Protein AF-A0A3N5AZV8-F1 (afdb_monomer_lite)

Secondary structure (DSSP, 8-state):
--HHHHHHHHHHHHHHHHHHHHHHHH-TTSTT-SS--EEE---HHHHHHHHHHHHHHHHHHHHHHHHHTT-HHHHHHHHHHHHHHHHHS-HHHH--S-EEE-HHHHHHHHHHHHHHHHHHHHHHHHS---HHHHHHHHHHHHHHHHHHHHHHHHHH-S---HHHHHHHHHHHHHHHHHHHHHHHHHHHHHHT--

Sequence (194 aa):
MSSKTKKISLSIIGILVAFILLMTWFYPFSTFSLYKSYTFNPDKVVVDQYVNDLEKFKSSFENDYDSLSLDIDNSLTIDRTNYILQMFDQDWLTNSDSVKVDRNFLSEQLFLVQNTRDYIIELLVREDYTEDQKQYLSISLESMLFLEERIIDLQNDKTHSRKDLRILMGNLYVGFSGNFMMFETFYNLSIHEK

Structure (mmCIF, N/CA/C/O backbone):
data_AF-A0A3N5AZV8-F1
#
_entry.id   AF-A0A3N5AZV8-F1
#
loop_
_atom_site.group_PDB
_atom_site.id
_atom_site.type_symbol
_atom_site.label_atom_id
_atom_site.label_alt_id
_atom_site.label_comp_id
_atom_site.label_asym_id
_atom_site.label_entity_id
_atom_site.label_seq_id
_atom_site.pdbx_PDB_ins_code
_atom_site.Cartn_x
_atom_site.Cartn_y
_atom_site.Cartn_z
_atom_site.occupancy
_atom_site.B_iso_or_equiv
_atom_site.auth_seq_id
_atom_site.auth_comp_id
_atom_site.auth_asym_id
_atom_site.auth_atom_id
_atom_site.pdbx_PDB_model_num
ATOM 1 N N . MET A 1 1 ? -34.938 -11.155 43.808 1.00 58.06 1 MET A N 1
ATOM 2 C CA . MET A 1 1 ? -33.673 -10.378 43.866 1.00 58.06 1 MET A CA 1
ATOM 3 C C . MET A 1 1 ? -33.756 -9.324 44.959 1.00 58.06 1 MET A C 1
ATOM 5 O O . MET A 1 1 ? -34.693 -8.534 44.943 1.00 58.06 1 MET A O 1
ATOM 9 N N . SER A 1 2 ? -32.788 -9.296 45.878 1.00 75.75 2 SER A N 1
ATOM 10 C CA . SER A 1 2 ? -32.670 -8.254 46.911 1.00 75.75 2 SER A CA 1
ATOM 11 C C . SER A 1 2 ? -32.229 -6.917 46.290 1.00 75.75 2 SER A C 1
ATOM 13 O O . SER A 1 2 ? -31.570 -6.892 45.248 1.00 75.75 2 SER A O 1
ATOM 15 N N . SER A 1 3 ? -32.584 -5.789 46.915 1.00 76.44 3 SER A N 1
ATOM 16 C CA . SER A 1 3 ? -32.170 -4.443 46.478 1.00 76.44 3 SER A CA 1
ATOM 17 C C . SER A 1 3 ? -30.644 -4.290 46.406 1.00 76.44 3 SER A C 1
ATOM 19 O O . SER A 1 3 ? -30.140 -3.581 45.535 1.00 76.44 3 SER A O 1
ATOM 21 N N . LYS A 1 4 ? -29.899 -5.016 47.253 1.00 78.56 4 LYS A N 1
ATOM 22 C CA . LYS A 1 4 ? -28.430 -5.099 47.195 1.00 78.56 4 LYS A CA 1
ATOM 23 C C . LYS A 1 4 ? -27.954 -5.808 45.927 1.00 78.56 4 LYS A C 1
ATOM 25 O O . LYS A 1 4 ? -27.058 -5.312 45.254 1.00 78.56 4 LYS A O 1
ATOM 30 N N . THR A 1 5 ? -28.598 -6.916 45.555 1.00 79.25 5 THR A N 1
ATOM 31 C CA . THR A 1 5 ? -28.280 -7.668 44.330 1.00 79.25 5 THR A CA 1
ATOM 32 C C . THR A 1 5 ? -28.556 -6.834 43.077 1.00 79.25 5 THR A C 1
ATOM 34 O O . THR A 1 5 ? -27.765 -6.861 42.140 1.00 79.25 5 THR A O 1
ATOM 37 N N . LYS A 1 6 ? -29.635 -6.035 43.078 1.00 81.12 6 LYS A N 1
ATOM 38 C CA . LYS A 1 6 ? -29.940 -5.086 41.993 1.00 81.12 6 LYS A CA 1
ATOM 39 C C . LYS A 1 6 ? -28.870 -3.997 41.856 1.00 81.12 6 LYS A C 1
ATOM 41 O O . LYS A 1 6 ? -28.440 -3.732 40.742 1.00 81.12 6 LYS A O 1
ATOM 46 N N . LYS A 1 7 ? -28.405 -3.405 42.965 1.00 84.75 7 LYS A N 1
ATOM 47 C CA . LYS A 1 7 ? -27.343 -2.379 42.945 1.00 84.75 7 LYS A CA 1
ATOM 48 C C . LYS A 1 7 ? -26.011 -2.924 42.422 1.00 84.75 7 LYS A C 1
ATOM 50 O O . LYS A 1 7 ? -25.409 -2.292 41.567 1.00 84.75 7 LYS A O 1
ATOM 55 N N . ILE A 1 8 ? -25.595 -4.109 42.878 1.00 88.44 8 ILE A N 1
ATOM 56 C CA . ILE A 1 8 ? -24.362 -4.765 42.401 1.00 88.44 8 ILE A CA 1
ATOM 57 C C . ILE A 1 8 ? -24.459 -5.073 40.902 1.00 88.44 8 ILE A C 1
ATOM 59 O O . ILE A 1 8 ? -23.536 -4.771 40.153 1.00 88.44 8 ILE A O 1
ATOM 63 N N . SER A 1 9 ? -25.595 -5.616 40.451 1.00 86.94 9 SER A N 1
ATOM 64 C CA . SER A 1 9 ? -25.829 -5.887 39.029 1.00 86.94 9 SER A CA 1
ATOM 65 C C . SER A 1 9 ? -25.768 -4.610 38.184 1.00 86.94 9 SER A C 1
ATOM 67 O O . SER A 1 9 ? -25.111 -4.611 37.147 1.00 86.94 9 SER A O 1
ATOM 69 N N . LEU A 1 10 ? -26.360 -3.505 38.652 1.00 91.88 10 LEU A N 1
ATOM 70 C CA . LEU A 1 10 ? -26.296 -2.213 37.963 1.00 91.88 10 LEU A CA 1
ATOM 71 C C . LEU A 1 10 ? -24.855 -1.688 37.852 1.00 91.88 10 LEU A C 1
ATOM 73 O O . LEU A 1 10 ? -24.459 -1.196 36.798 1.00 91.88 10 LEU A O 1
ATOM 77 N N . SER A 1 11 ? -24.057 -1.824 38.917 1.00 92.00 11 SER A N 1
ATOM 78 C CA . SER A 1 11 ? -22.644 -1.430 38.911 1.00 92.00 11 SER A CA 1
ATOM 79 C C . SER A 1 11 ? -21.810 -2.264 37.937 1.00 92.00 11 SER A C 1
ATOM 81 O O . SER A 1 11 ? -21.007 -1.698 37.202 1.00 92.00 11 SER A O 1
ATOM 83 N N . ILE A 1 12 ? -22.021 -3.584 37.882 1.00 94.00 12 ILE A N 1
ATOM 84 C CA . ILE A 1 12 ? -21.322 -4.466 36.931 1.00 94.00 12 ILE A CA 1
ATOM 85 C C . ILE A 1 12 ? -21.657 -4.074 35.489 1.00 94.00 12 ILE A C 1
ATOM 87 O O . ILE A 1 12 ? -20.757 -3.959 34.661 1.00 94.00 12 ILE A O 1
ATOM 91 N N . ILE A 1 13 ? -22.936 -3.815 35.199 1.00 94.69 13 ILE A N 1
ATOM 92 C CA . ILE A 1 13 ? -23.371 -3.350 33.876 1.00 94.69 13 ILE A CA 1
ATOM 93 C C . ILE A 1 13 ? -22.690 -2.021 33.531 1.00 94.69 13 ILE A C 1
ATOM 95 O O . ILE A 1 13 ? -22.159 -1.881 32.434 1.00 94.69 13 ILE A O 1
ATOM 99 N N . GLY A 1 14 ? -22.640 -1.073 34.473 1.00 95.75 14 GLY A N 1
ATOM 100 C CA . GLY A 1 14 ? -21.965 0.211 34.270 1.00 95.75 14 GLY A CA 1
ATOM 101 C C . GLY A 1 14 ? -20.480 0.062 33.923 1.00 95.75 14 GLY A C 1
ATOM 102 O O . GLY A 1 14 ? -20.003 0.708 32.992 1.00 95.75 14 GLY A O 1
ATOM 103 N N . ILE A 1 15 ? -19.764 -0.831 34.613 1.00 95.44 15 ILE A N 1
ATOM 104 C CA . ILE A 1 15 ? -18.346 -1.115 34.339 1.00 95.44 15 ILE A CA 1
ATOM 105 C C . ILE A 1 15 ? -18.167 -1.749 32.955 1.00 95.44 15 ILE A C 1
ATOM 107 O O . ILE A 1 15 ? -17.271 -1.350 32.215 1.00 95.44 15 ILE A O 1
ATOM 111 N N . LEU A 1 16 ? -19.025 -2.701 32.579 1.00 95.12 16 LEU A N 1
ATOM 112 C CA . LEU A 1 16 ? -18.973 -3.339 31.260 1.00 95.12 16 LEU A CA 1
ATOM 113 C C . LEU A 1 16 ? -19.213 -2.336 30.128 1.00 95.12 16 LEU A C 1
ATOM 115 O O . LEU A 1 16 ? -18.484 -2.343 29.139 1.00 95.12 16 LEU A O 1
ATOM 119 N N . VAL A 1 17 ? -20.195 -1.444 30.286 1.00 94.81 17 VAL A N 1
ATOM 120 C CA . VAL A 1 17 ? -20.462 -0.377 29.311 1.00 94.81 17 VAL A CA 1
ATOM 121 C C . VAL A 1 17 ? -19.260 0.561 29.203 1.00 94.81 17 VAL A C 1
ATOM 123 O O . VAL A 1 17 ? -18.813 0.846 28.094 1.00 94.81 17 VAL A O 1
ATOM 126 N N . ALA A 1 18 ? -18.689 0.993 30.332 1.00 95.06 18 ALA A N 1
ATOM 127 C CA . ALA A 1 18 ? -17.497 1.839 30.333 1.00 95.06 18 ALA A CA 1
ATOM 128 C C . ALA A 1 18 ? -16.303 1.156 29.644 1.00 95.06 18 ALA A C 1
ATOM 130 O O . ALA A 1 18 ? -15.613 1.788 28.847 1.00 95.06 18 ALA A O 1
ATOM 131 N N . PHE A 1 19 ? -16.094 -0.141 29.887 1.00 94.69 19 PHE A N 1
ATOM 132 C CA . PHE A 1 19 ? -15.053 -0.927 29.227 1.00 94.69 19 PHE A CA 1
ATOM 133 C C . PHE A 1 19 ? -15.249 -0.981 27.706 1.00 94.69 19 PHE A C 1
ATOM 135 O O . PHE A 1 19 ? -14.316 -0.682 26.966 1.00 94.69 19 PHE A O 1
ATOM 142 N N . ILE A 1 20 ? -16.458 -1.285 27.223 1.00 93.62 20 ILE A N 1
ATOM 143 C CA . ILE A 1 20 ? -16.764 -1.323 25.781 1.00 93.62 20 ILE A CA 1
ATOM 144 C C . ILE A 1 20 ? -16.533 0.046 25.129 1.00 93.62 20 ILE A C 1
ATOM 146 O O . ILE A 1 20 ? -15.955 0.121 24.043 1.00 93.62 20 ILE A O 1
ATOM 150 N N . LEU A 1 21 ? -16.935 1.137 25.790 1.00 93.81 21 LEU A N 1
ATOM 151 C CA . LEU A 1 21 ? -16.709 2.495 25.287 1.00 93.81 21 LEU A CA 1
ATOM 152 C C . LEU A 1 21 ? -15.213 2.834 25.214 1.00 93.81 21 LEU A C 1
ATOM 154 O O . LEU A 1 21 ? -14.765 3.373 24.202 1.00 93.81 21 LEU A O 1
ATOM 158 N N . LEU A 1 22 ? -14.428 2.464 26.232 1.00 92.69 22 LEU A N 1
ATOM 159 C CA . LEU A 1 22 ? -12.971 2.631 26.219 1.00 92.69 22 LEU A CA 1
ATOM 160 C C . LEU A 1 22 ? -12.319 1.816 25.098 1.00 92.69 22 LEU A C 1
ATOM 162 O O . LEU A 1 22 ? -11.508 2.357 24.347 1.00 92.69 22 LEU A O 1
ATOM 166 N N . MET A 1 23 ? -12.701 0.547 24.935 1.00 92.19 23 MET A N 1
ATOM 167 C CA . MET A 1 23 ? -12.186 -0.299 23.854 1.00 92.19 23 MET A CA 1
ATOM 168 C C . MET A 1 23 ? -12.549 0.268 22.479 1.00 92.19 23 MET A C 1
ATOM 170 O O . MET A 1 23 ? -11.687 0.342 21.611 1.00 92.19 23 MET A O 1
ATOM 174 N N . THR A 1 24 ? -13.779 0.755 22.304 1.00 90.31 24 THR A N 1
ATOM 175 C CA . THR A 1 24 ? -14.232 1.405 21.061 1.00 90.31 24 THR A CA 1
ATOM 176 C C . THR A 1 24 ? -13.436 2.677 20.753 1.00 90.31 24 THR A C 1
ATOM 178 O O . THR A 1 24 ? -13.147 2.977 19.593 1.00 90.31 24 THR A O 1
ATOM 181 N N . TRP A 1 25 ? -13.058 3.439 21.782 1.00 90.06 25 TRP A N 1
ATOM 182 C CA . TRP A 1 25 ? -12.294 4.668 21.602 1.00 90.06 25 TRP A CA 1
ATOM 183 C C . TRP A 1 25 ? -10.820 4.403 21.287 1.00 90.06 25 TRP A C 1
ATOM 185 O O . TRP A 1 25 ? -10.294 4.970 20.332 1.00 90.06 25 TRP A O 1
ATOM 195 N N . PHE A 1 26 ? -10.146 3.548 22.059 1.00 91.50 26 PHE A N 1
ATOM 196 C CA . PHE A 1 26 ? -8.695 3.372 21.958 1.00 91.50 26 PHE A CA 1
ATOM 197 C C . PHE A 1 26 ? -8.266 2.291 20.960 1.00 91.50 26 PHE A C 1
ATOM 199 O O . PHE A 1 26 ? -7.245 2.478 20.298 1.00 91.50 26 PHE A O 1
ATOM 206 N N . TYR A 1 27 ? -9.048 1.219 20.814 1.00 93.06 27 TYR A N 1
ATOM 207 C CA . TYR A 1 27 ? -8.698 0.005 20.067 1.00 93.06 27 TYR A CA 1
ATOM 208 C C . TYR A 1 27 ? -9.801 -0.350 19.059 1.00 93.06 27 TYR A C 1
ATOM 210 O O . TYR A 1 27 ? -10.584 -1.277 19.290 1.00 93.06 27 TYR A O 1
ATOM 218 N N . PRO A 1 28 ? -9.899 0.375 17.931 1.00 90.81 28 PRO A N 1
ATOM 219 C CA . PRO A 1 28 ? -11.059 0.297 17.046 1.00 90.81 28 PRO A CA 1
ATOM 220 C C . PRO A 1 28 ? -11.280 -1.107 16.469 1.00 90.81 28 PRO A C 1
ATOM 222 O O . PRO A 1 28 ? -12.427 -1.509 16.316 1.00 90.81 28 PRO A O 1
ATOM 225 N N . PHE A 1 29 ? -10.228 -1.898 16.233 1.00 91.75 29 PHE A N 1
ATOM 226 C CA . PHE A 1 29 ? -10.351 -3.276 15.733 1.00 91.75 29 PHE A CA 1
ATOM 227 C C . PHE A 1 29 ? -10.494 -4.350 16.824 1.00 91.75 29 PHE A C 1
ATOM 229 O O . PHE A 1 29 ? -10.575 -5.542 16.512 1.00 91.75 29 PHE A O 1
ATOM 236 N N . SER A 1 30 ? -10.587 -3.957 18.097 1.00 90.12 30 SER A N 1
ATOM 237 C CA . SER A 1 30 ? -10.793 -4.898 19.197 1.00 90.12 30 SER A CA 1
ATOM 238 C C . SER A 1 30 ? -12.092 -5.691 19.044 1.00 90.12 30 SER A C 1
ATOM 240 O O . SER A 1 30 ? -13.110 -5.184 18.568 1.00 90.12 30 SER A O 1
ATOM 242 N N . THR A 1 31 ? -12.102 -6.931 19.545 1.00 88.38 31 THR A N 1
ATOM 243 C CA . THR A 1 31 ? -13.320 -7.751 19.669 1.00 88.38 31 THR A CA 1
ATOM 244 C C . THR A 1 31 ? -14.431 -7.024 20.436 1.00 88.38 31 THR A C 1
ATOM 246 O O . THR A 1 31 ? -15.603 -7.252 20.153 1.00 88.38 31 THR A O 1
ATOM 249 N N . PHE A 1 32 ? -14.064 -6.142 21.373 1.00 89.12 32 PHE A N 1
ATOM 250 C CA . PHE A 1 32 ? -14.994 -5.389 22.219 1.00 89.12 32 PHE A CA 1
ATOM 251 C C . PHE A 1 32 ? -15.338 -3.993 21.681 1.00 89.12 32 PHE A C 1
ATOM 253 O O . PHE A 1 32 ? -16.093 -3.272 22.329 1.00 89.12 32 PHE A O 1
ATOM 260 N N . SER A 1 33 ? -14.790 -3.592 20.530 1.00 88.62 33 SER A N 1
ATOM 261 C CA . SER A 1 33 ? -15.149 -2.329 19.882 1.00 88.62 33 SER A CA 1
ATOM 262 C C . SER A 1 33 ? -16.505 -2.447 19.185 1.00 88.62 33 SER A C 1
ATOM 264 O O . SER A 1 33 ? -16.764 -3.425 18.478 1.00 88.62 33 SER A O 1
ATOM 266 N N . LEU A 1 34 ? -17.356 -1.431 19.350 1.00 88.31 34 LEU A N 1
ATOM 267 C CA . LEU A 1 34 ? -18.633 -1.328 18.636 1.00 88.31 34 LEU A CA 1
ATOM 268 C C . LEU A 1 34 ? -18.430 -1.019 17.146 1.00 88.31 34 LEU A C 1
ATOM 270 O O . LEU A 1 34 ? -19.144 -1.559 16.304 1.00 88.31 34 LEU A O 1
ATOM 274 N N . TYR A 1 35 ? -17.440 -0.181 16.822 1.00 87.50 35 TYR A N 1
ATOM 275 C CA . TYR A 1 35 ? -17.146 0.254 15.457 1.00 87.50 35 TYR A CA 1
ATOM 276 C C . TYR A 1 35 ? -15.749 -0.210 15.054 1.00 87.50 35 TYR A C 1
ATOM 278 O O . TYR A 1 35 ? -14.740 0.344 15.489 1.00 87.50 35 TYR A O 1
ATOM 286 N N . LYS A 1 36 ? -15.697 -1.235 14.199 1.00 89.94 36 LYS A N 1
ATOM 287 C CA . LYS A 1 36 ? -14.452 -1.840 13.705 1.00 89.94 36 LYS A CA 1
ATOM 288 C C . LYS A 1 36 ? -13.880 -1.078 12.517 1.00 89.94 36 LYS A C 1
ATOM 290 O O . LYS A 1 36 ? -13.745 -1.630 11.429 1.00 89.94 36 LYS A O 1
ATOM 295 N N . SER A 1 37 ? -13.602 0.201 12.733 1.00 92.38 37 SER A N 1
ATOM 296 C CA . SER A 1 37 ? -13.047 1.083 11.711 1.00 92.38 37 SER A CA 1
ATOM 297 C C . SER A 1 37 ? -12.183 2.182 12.311 1.00 92.38 37 SER A C 1
ATOM 299 O O . SER A 1 37 ? -12.443 2.678 13.411 1.00 92.38 37 SER A O 1
ATOM 301 N N . TYR A 1 38 ? -11.204 2.614 11.535 1.00 93.50 38 TYR A N 1
ATOM 302 C CA . TYR A 1 38 ? -10.330 3.741 11.811 1.00 93.50 38 TYR A CA 1
ATOM 303 C C . TYR A 1 38 ? -10.496 4.800 10.715 1.00 93.50 38 TYR A C 1
ATOM 305 O O . TYR A 1 38 ? -10.821 4.471 9.582 1.00 93.50 38 TYR A O 1
ATOM 313 N N . THR A 1 39 ? -10.301 6.072 11.052 1.00 94.62 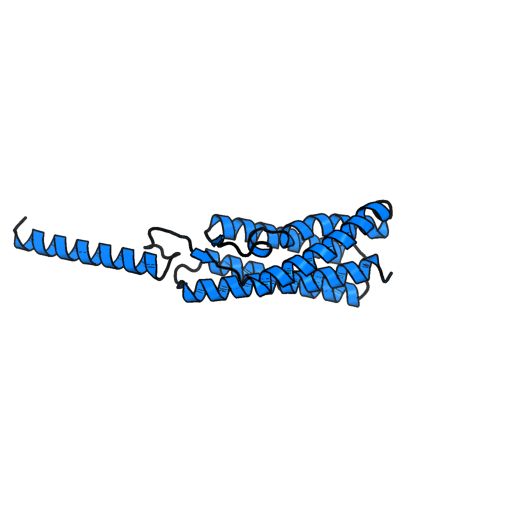39 THR A N 1
ATOM 314 C CA . THR A 1 39 ? -10.303 7.161 10.069 1.00 94.62 39 THR A CA 1
ATOM 315 C C . THR A 1 39 ? -8.868 7.622 9.894 1.00 94.62 39 THR A C 1
ATOM 317 O O . THR A 1 39 ? -8.282 8.174 10.831 1.00 94.62 39 THR A O 1
ATOM 320 N N . PHE A 1 40 ? -8.313 7.355 8.720 1.00 94.19 40 PHE A N 1
ATOM 321 C CA . PHE A 1 40 ? -7.003 7.831 8.313 1.00 94.19 40 PHE A CA 1
ATOM 322 C C . PHE A 1 40 ? -7.139 9.230 7.716 1.00 94.19 40 PHE A C 1
ATOM 324 O O . PHE A 1 40 ? -8.085 9.495 6.983 1.00 94.19 40 PHE A O 1
ATOM 331 N N . ASN A 1 41 ? -6.215 10.124 8.058 1.00 94.25 41 ASN A N 1
ATOM 332 C CA . ASN A 1 41 ? -6.149 11.467 7.492 1.00 94.25 41 ASN A CA 1
ATOM 333 C C . ASN A 1 41 ? -4.771 11.601 6.840 1.00 94.25 41 ASN A C 1
ATOM 335 O O . ASN A 1 41 ? -3.786 11.688 7.586 1.00 94.25 41 ASN A O 1
ATOM 339 N N . PRO A 1 42 ? -4.692 11.542 5.503 1.00 91.94 42 PRO A N 1
ATOM 340 C CA . PRO A 1 42 ? -3.441 11.711 4.778 1.00 91.94 42 PRO A CA 1
ATOM 341 C C . PRO A 1 42 ? -2.820 13.089 5.035 1.00 91.94 42 PRO A C 1
ATOM 343 O O . PRO A 1 42 ? -3.522 14.068 5.301 1.00 91.94 42 PRO A O 1
ATOM 346 N N . ASP A 1 43 ? -1.493 13.177 4.952 1.00 92.44 43 ASP A N 1
ATOM 347 C CA . ASP A 1 43 ? -0.819 14.474 4.946 1.00 92.44 43 ASP A CA 1
ATOM 348 C C . ASP A 1 43 ? -0.958 15.098 3.556 1.00 92.44 43 ASP A C 1
ATOM 350 O O . ASP A 1 43 ? -0.514 14.519 2.565 1.00 92.44 43 ASP A O 1
ATOM 354 N N . LYS A 1 44 ? -1.570 16.283 3.483 1.00 93.81 44 LYS A N 1
ATOM 355 C CA . LYS A 1 44 ? -1.853 16.952 2.212 1.00 93.81 44 LYS A CA 1
ATOM 356 C C . LYS A 1 44 ? -0.600 17.182 1.364 1.00 93.81 44 LYS A C 1
ATOM 358 O O . LYS A 1 44 ? -0.664 17.004 0.159 1.00 93.81 44 LYS A O 1
ATOM 363 N N . VAL A 1 45 ? 0.529 17.554 1.968 1.00 93.56 45 VAL A N 1
ATOM 364 C CA . VAL A 1 45 ? 1.761 17.830 1.208 1.00 93.56 45 VAL A CA 1
ATOM 365 C C . VAL A 1 45 ? 2.282 16.551 0.560 1.00 93.56 45 VAL A C 1
ATOM 367 O O . VAL A 1 45 ? 2.746 16.571 -0.577 1.00 93.56 45 VAL A O 1
ATOM 370 N N . VAL A 1 46 ? 2.179 15.434 1.280 1.00 92.31 46 VAL A N 1
ATOM 371 C CA . VAL A 1 46 ? 2.587 14.120 0.778 1.00 92.31 46 VAL A CA 1
ATOM 372 C C . VAL A 1 46 ? 1.655 13.649 -0.346 1.00 92.31 46 VAL A C 1
ATOM 374 O O . VAL A 1 46 ? 2.140 13.120 -1.345 1.00 92.31 46 VAL A O 1
ATOM 377 N N . VAL A 1 47 ? 0.344 13.882 -0.215 1.00 95.69 47 VAL A N 1
ATOM 378 C CA . VAL A 1 47 ? -0.641 13.592 -1.272 1.00 95.69 47 VAL A CA 1
ATOM 379 C C . VAL A 1 47 ? -0.401 14.442 -2.510 1.00 95.69 47 VAL A C 1
ATOM 381 O O . VAL A 1 47 ? -0.274 13.890 -3.597 1.00 95.69 47 VAL A O 1
ATOM 384 N N . ASP A 1 48 ? -0.264 15.758 -2.358 1.00 96.06 48 ASP A N 1
ATOM 385 C CA . ASP A 1 48 ? -0.055 16.672 -3.484 1.00 96.06 48 ASP A CA 1
ATOM 386 C C . ASP A 1 48 ? 1.209 16.282 -4.278 1.00 96.06 48 ASP A C 1
ATOM 388 O O . ASP A 1 48 ? 1.197 16.278 -5.507 1.00 96.06 48 ASP A O 1
ATOM 392 N N . GLN A 1 49 ? 2.298 15.905 -3.594 1.00 95.12 49 GLN A N 1
ATOM 393 C CA . GLN A 1 49 ? 3.511 15.419 -4.261 1.00 95.12 49 GLN A CA 1
ATOM 394 C C . GLN A 1 49 ? 3.263 14.109 -5.019 1.00 95.12 49 GLN A C 1
ATOM 396 O O . GLN A 1 49 ? 3.647 14.001 -6.180 1.00 95.12 49 GLN A O 1
ATOM 401 N N . TYR A 1 50 ? 2.610 13.139 -4.378 1.00 97.12 50 TYR A N 1
ATOM 402 C CA . TYR A 1 50 ? 2.308 11.848 -4.992 1.00 97.12 50 TYR A CA 1
ATOM 403 C C . TYR A 1 50 ? 1.435 11.991 -6.241 1.00 97.12 50 TYR A C 1
ATOM 405 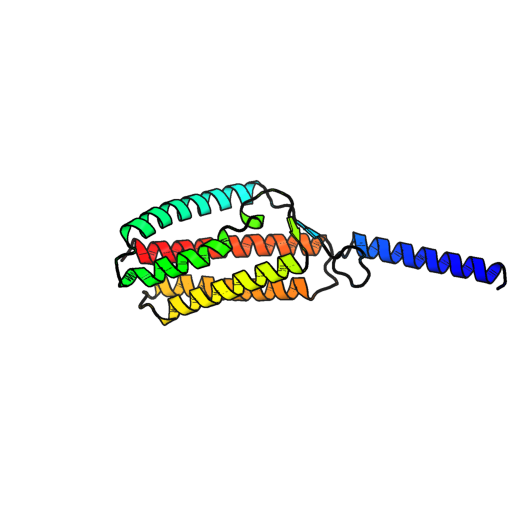O O . TYR A 1 50 ? 1.762 11.430 -7.283 1.00 97.12 50 TYR A O 1
ATOM 413 N N . VAL A 1 51 ? 0.365 12.786 -6.155 1.00 97.75 51 VAL A N 1
ATOM 414 C CA . VAL A 1 51 ? -0.544 13.063 -7.275 1.00 97.75 51 VAL A CA 1
ATOM 415 C C . VAL A 1 51 ? 0.211 13.698 -8.434 1.00 97.75 51 VAL A C 1
ATOM 417 O O . VAL A 1 51 ? 0.067 13.245 -9.563 1.00 97.75 51 VAL A O 1
ATOM 420 N N . ASN A 1 52 ? 1.071 14.685 -8.167 1.00 97.38 52 ASN A N 1
ATOM 421 C CA . ASN A 1 52 ? 1.868 15.319 -9.217 1.00 97.38 52 ASN A CA 1
ATOM 422 C C . ASN A 1 52 ? 2.775 14.321 -9.953 1.00 97.38 52 ASN A C 1
ATOM 424 O O . ASN A 1 52 ? 2.971 14.452 -11.160 1.00 97.38 52 ASN A O 1
ATOM 428 N N . ASP A 1 53 ? 3.373 13.364 -9.245 1.00 97.06 53 ASP A N 1
ATOM 429 C CA . ASP A 1 53 ? 4.258 12.372 -9.862 1.00 97.06 53 ASP A CA 1
ATOM 430 C C . ASP A 1 53 ? 3.449 11.300 -10.612 1.00 97.06 53 ASP A C 1
ATOM 432 O O . ASP A 1 53 ? 3.775 10.965 -11.751 1.00 97.06 53 ASP A O 1
ATOM 436 N N . LEU A 1 54 ? 2.318 10.865 -10.050 1.00 97.88 54 LEU A N 1
ATOM 437 C CA . LEU A 1 54 ? 1.387 9.955 -10.714 1.00 97.88 54 LEU A CA 1
ATOM 438 C C . LEU A 1 54 ? 0.802 10.559 -11.999 1.00 97.88 54 LEU A C 1
ATOM 440 O O . LEU A 1 54 ? 0.756 9.886 -13.023 1.00 97.88 54 LEU A O 1
ATOM 444 N N . GLU A 1 55 ? 0.378 11.823 -11.985 1.00 97.75 55 GLU A N 1
ATOM 445 C CA . GLU A 1 55 ? -0.183 12.501 -13.161 1.00 97.75 55 GLU A CA 1
ATOM 446 C C . GLU A 1 55 ? 0.844 12.657 -14.288 1.00 97.75 55 GLU A C 1
ATOM 448 O O . GLU A 1 55 ? 0.505 12.458 -15.460 1.00 97.75 55 GLU A O 1
ATOM 453 N N . LYS A 1 56 ? 2.107 12.964 -13.955 1.00 96.81 56 LYS A N 1
ATOM 454 C CA . LYS A 1 56 ? 3.198 12.989 -14.944 1.00 96.81 56 LYS A CA 1
ATOM 455 C C . LYS A 1 56 ? 3.393 11.616 -15.572 1.00 96.81 56 LYS A C 1
ATOM 457 O O . LYS A 1 56 ? 3.464 11.524 -16.796 1.00 96.81 56 LYS A O 1
ATOM 462 N N . PHE A 1 57 ? 3.438 10.568 -14.750 1.00 96.94 57 PHE A N 1
ATOM 463 C CA . PHE A 1 57 ? 3.583 9.202 -15.236 1.00 96.94 57 PHE A CA 1
ATOM 464 C C . PHE A 1 57 ? 2.411 8.793 -16.128 1.00 96.94 57 PHE A C 1
ATOM 466 O O . PHE A 1 57 ? 2.641 8.342 -17.243 1.00 96.94 57 PHE A O 1
ATOM 473 N N . LYS A 1 58 ? 1.162 9.023 -15.695 1.00 96.62 58 LYS A N 1
ATOM 474 C CA . LYS A 1 58 ? -0.049 8.742 -16.487 1.00 96.62 58 LYS A CA 1
ATOM 475 C C . LYS A 1 58 ? -0.016 9.455 -17.835 1.00 96.62 58 LYS A C 1
ATOM 477 O O . LYS A 1 58 ? -0.272 8.831 -18.856 1.00 96.62 58 LYS A O 1
ATOM 482 N N . SER A 1 59 ? 0.377 10.728 -17.844 1.00 95.00 59 SER A N 1
ATOM 483 C CA . SER A 1 59 ? 0.499 11.508 -19.079 1.00 95.00 59 SER A CA 1
ATOM 484 C C . SER A 1 59 ? 1.574 10.946 -20.017 1.00 95.00 59 SER A C 1
ATOM 486 O O . SER A 1 59 ? 1.372 10.915 -21.228 1.00 95.00 59 SER A O 1
ATOM 488 N N . SER A 1 60 ? 2.720 10.504 -19.486 1.00 92.94 60 SER A N 1
ATOM 489 C CA . SER A 1 60 ? 3.766 9.850 -20.288 1.00 92.94 60 SER A CA 1
ATOM 490 C C . SER A 1 60 ? 3.279 8.509 -20.837 1.00 92.94 60 SER A C 1
ATOM 492 O O . SER A 1 60 ? 3.355 8.264 -22.037 1.00 92.94 60 SER A O 1
ATOM 494 N N . PHE A 1 61 ? 2.688 7.692 -19.966 1.00 93.75 61 PHE A N 1
ATOM 495 C CA . PHE A 1 61 ? 2.154 6.378 -20.291 1.00 93.75 61 PHE A CA 1
ATOM 496 C C . PHE A 1 61 ? 1.065 6.432 -21.365 1.00 93.75 61 PHE A C 1
ATOM 498 O O . PHE A 1 61 ? 1.078 5.605 -22.265 1.00 93.75 61 PHE A O 1
ATOM 505 N N . GLU A 1 62 ? 0.143 7.397 -21.319 1.00 91.94 62 GLU A N 1
ATOM 506 C CA . GLU A 1 62 ? -0.898 7.553 -22.348 1.00 91.94 62 GLU A CA 1
ATOM 507 C C . GLU A 1 62 ? -0.294 7.810 -23.738 1.00 91.94 62 GLU A C 1
ATOM 509 O O . GLU A 1 62 ? -0.716 7.196 -24.719 1.00 91.94 62 GLU A O 1
ATOM 514 N N . ASN A 1 63 ? 0.747 8.646 -23.826 1.00 88.69 63 ASN A N 1
ATOM 515 C CA . ASN A 1 63 ? 1.443 8.893 -25.093 1.00 88.69 63 ASN A CA 1
ATOM 516 C C . ASN A 1 63 ? 2.137 7.626 -25.621 1.00 88.69 63 ASN A C 1
ATOM 518 O O . ASN A 1 63 ? 2.119 7.358 -26.827 1.00 88.69 63 ASN A O 1
ATOM 522 N N . ASP A 1 64 ? 2.739 6.839 -24.731 1.00 88.56 64 ASP A N 1
ATOM 523 C CA . ASP A 1 64 ? 3.375 5.569 -25.086 1.00 88.56 64 ASP A CA 1
ATOM 524 C C . ASP A 1 64 ? 2.344 4.518 -25.492 1.00 88.56 64 ASP A C 1
ATOM 526 O O . ASP A 1 64 ? 2.528 3.815 -26.480 1.00 88.56 64 ASP A O 1
ATOM 530 N N . TYR A 1 65 ? 1.227 4.433 -24.773 1.00 85.31 65 TYR A N 1
ATOM 531 C CA . TYR A 1 65 ? 0.145 3.496 -25.051 1.00 85.31 65 TYR A CA 1
ATOM 532 C C . TYR A 1 65 ? -0.411 3.703 -26.465 1.00 85.31 65 TYR A C 1
ATOM 534 O O . TYR A 1 65 ? -0.545 2.749 -27.237 1.00 85.31 65 TYR A O 1
ATOM 542 N N . ASP A 1 66 ? -0.654 4.955 -26.851 1.00 81.88 66 ASP A N 1
ATOM 543 C CA . ASP A 1 66 ? -1.162 5.293 -28.181 1.00 81.88 66 ASP A CA 1
ATOM 544 C C . ASP A 1 66 ? -0.125 5.064 -29.296 1.00 81.88 66 ASP A C 1
ATOM 546 O O . ASP A 1 66 ? -0.495 4.743 -30.429 1.00 81.88 66 ASP A O 1
ATOM 550 N N . SER A 1 67 ? 1.171 5.210 -28.999 1.00 77.81 67 SER A N 1
ATOM 551 C CA . SER A 1 67 ? 2.244 5.139 -30.004 1.00 77.81 67 SER A CA 1
ATOM 552 C C . SER A 1 67 ? 2.901 3.762 -30.150 1.00 77.81 67 SER A C 1
ATOM 554 O O . SER A 1 67 ? 3.344 3.417 -31.248 1.00 77.81 67 SER A O 1
ATOM 556 N N . LEU A 1 68 ? 2.942 2.962 -29.082 1.00 71.44 68 LEU A N 1
ATOM 557 C CA . LEU A 1 68 ? 3.711 1.716 -28.982 1.00 71.44 68 LEU A CA 1
ATOM 558 C C . LEU A 1 68 ? 2.847 0.469 -28.770 1.00 71.44 68 LEU A C 1
ATOM 560 O O . LEU A 1 68 ? 3.376 -0.640 -28.812 1.00 71.44 68 LEU A O 1
ATOM 564 N N . SER A 1 69 ? 1.523 0.598 -28.628 1.00 62.09 69 SER A N 1
ATOM 565 C CA . SER A 1 69 ? 0.606 -0.556 -28.506 1.00 62.09 69 SER A CA 1
ATOM 566 C C . SER A 1 69 ? 0.641 -1.536 -29.692 1.00 62.09 69 SER A C 1
ATOM 568 O O . SER A 1 69 ? 0.099 -2.637 -29.596 1.00 62.09 69 SER A O 1
ATOM 570 N N . LEU A 1 70 ? 1.286 -1.168 -30.806 1.00 61.38 70 LEU A N 1
ATOM 571 C CA . LEU A 1 70 ? 1.473 -2.010 -31.993 1.00 61.38 70 LEU A CA 1
ATOM 572 C C . LEU A 1 70 ? 2.836 -2.726 -32.052 1.00 61.38 70 LEU A C 1
ATOM 574 O O . LEU A 1 70 ? 3.028 -3.561 -32.938 1.00 61.38 70 LEU A O 1
ATOM 578 N N . ASP A 1 71 ? 3.771 -2.417 -31.149 1.00 65.38 71 ASP A N 1
ATOM 579 C CA . ASP A 1 71 ? 5.086 -3.061 -31.081 1.00 65.38 71 ASP A CA 1
ATOM 580 C C . ASP A 1 71 ? 5.043 -4.307 -30.179 1.00 65.38 71 ASP A C 1
ATOM 582 O O . ASP A 1 71 ? 4.647 -4.243 -29.014 1.00 65.38 71 ASP A O 1
ATOM 586 N N . ILE A 1 72 ? 5.442 -5.461 -30.721 1.00 61.53 72 ILE A N 1
ATOM 587 C CA . ILE A 1 72 ? 5.310 -6.765 -30.052 1.00 61.53 72 ILE A CA 1
ATOM 588 C C . ILE A 1 72 ? 6.190 -6.819 -28.795 1.00 61.53 72 ILE A C 1
ATOM 590 O O . ILE A 1 72 ? 5.714 -7.295 -27.764 1.00 61.53 72 ILE A O 1
ATOM 594 N N . ASP A 1 73 ? 7.399 -6.250 -28.847 1.00 62.03 73 ASP A N 1
ATOM 595 C CA . ASP A 1 73 ? 8.389 -6.291 -27.756 1.00 62.03 73 ASP A CA 1
ATOM 596 C C . ASP A 1 73 ? 8.076 -5.317 -26.603 1.00 62.03 73 ASP A C 1
ATOM 598 O O . ASP A 1 73 ? 8.724 -5.352 -25.560 1.00 62.03 73 ASP A O 1
ATOM 602 N N . ASN A 1 74 ? 7.119 -4.403 -26.788 1.00 65.19 74 ASN A N 1
ATOM 603 C CA . ASN A 1 74 ? 6.648 -3.472 -25.752 1.00 65.19 74 ASN A CA 1
ATOM 604 C C . ASN A 1 74 ? 5.211 -3.778 -25.305 1.00 65.19 74 ASN A C 1
ATOM 606 O O . ASN A 1 74 ? 4.752 -3.266 -24.280 1.00 65.19 74 ASN A O 1
ATOM 610 N N . SER A 1 75 ? 4.506 -4.636 -26.050 1.00 75.06 75 SER A N 1
ATOM 611 C CA . SER A 1 75 ? 3.088 -4.921 -25.838 1.00 75.06 75 SER A CA 1
ATOM 612 C C . SER A 1 75 ? 2.789 -5.456 -24.438 1.00 75.06 75 SER A C 1
ATOM 614 O O . SER A 1 75 ? 1.809 -5.029 -23.831 1.00 75.06 75 SER A O 1
ATOM 616 N N . LEU A 1 76 ? 3.638 -6.333 -23.886 1.00 87.81 76 LEU A N 1
ATOM 617 C CA . LEU A 1 76 ? 3.408 -6.898 -22.556 1.00 87.81 76 LEU A CA 1
ATOM 618 C C . LEU A 1 76 ? 3.717 -5.894 -21.443 1.00 87.81 76 LEU A C 1
ATOM 620 O O . LEU A 1 76 ? 2.933 -5.789 -20.502 1.00 87.81 76 LEU A O 1
ATOM 624 N N . THR A 1 77 ? 4.820 -5.144 -21.540 1.00 91.81 77 THR A N 1
ATOM 625 C CA . THR A 1 77 ? 5.172 -4.106 -20.558 1.00 91.81 77 THR A CA 1
ATOM 626 C C . THR A 1 77 ? 4.062 -3.071 -20.451 1.00 91.81 77 THR A C 1
ATOM 628 O O . THR A 1 77 ? 3.577 -2.805 -19.354 1.00 91.81 77 THR A O 1
ATOM 631 N N . ILE A 1 78 ? 3.604 -2.544 -21.588 1.00 91.62 78 ILE A N 1
ATOM 632 C CA . ILE A 1 78 ? 2.536 -1.542 -21.650 1.00 91.62 78 ILE A CA 1
ATOM 633 C C . ILE A 1 78 ? 1.216 -2.115 -21.119 1.00 91.62 78 ILE A C 1
ATOM 635 O O . ILE A 1 78 ? 0.550 -1.480 -20.299 1.00 91.62 78 ILE A O 1
ATOM 639 N N . ASP A 1 79 ? 0.853 -3.332 -21.534 1.00 91.00 79 ASP A N 1
ATOM 640 C CA . ASP A 1 79 ? -0.375 -3.983 -21.079 1.00 91.00 79 ASP A CA 1
ATOM 641 C C . ASP A 1 79 ? -0.369 -4.219 -19.561 1.00 91.00 79 ASP A C 1
ATOM 643 O O . ASP A 1 79 ? -1.334 -3.865 -18.881 1.00 91.00 79 ASP A O 1
ATOM 647 N N . ARG A 1 80 ? 0.730 -4.731 -18.990 1.00 94.44 80 ARG A N 1
ATOM 648 C CA . ARG A 1 80 ? 0.829 -4.935 -17.535 1.00 94.44 80 ARG A CA 1
ATOM 649 C C . ARG A 1 80 ? 0.874 -3.629 -16.763 1.00 94.44 80 ARG A C 1
ATOM 651 O O . ARG A 1 80 ? 0.218 -3.544 -15.725 1.00 94.44 80 ARG A O 1
ATOM 658 N N . THR A 1 81 ? 1.551 -2.603 -17.274 1.00 95.19 81 THR A N 1
ATOM 659 C CA . THR A 1 81 ? 1.542 -1.267 -16.666 1.00 95.19 81 THR A CA 1
ATOM 660 C C . THR A 1 81 ? 0.125 -0.727 -16.506 1.00 95.19 81 THR A C 1
ATOM 662 O O . THR A 1 81 ? -0.192 -0.211 -15.438 1.00 95.19 81 THR A O 1
ATOM 665 N N . ASN A 1 82 ? -0.762 -0.916 -17.489 1.00 92.75 82 ASN A N 1
ATOM 666 C CA . ASN A 1 82 ? -2.154 -0.467 -17.384 1.00 92.75 82 ASN A CA 1
ATOM 667 C C . ASN A 1 82 ? -2.901 -1.097 -16.189 1.00 92.75 82 ASN A C 1
ATOM 669 O O . ASN A 1 82 ? -3.697 -0.435 -15.521 1.00 92.75 82 ASN A O 1
ATOM 673 N N . TYR A 1 83 ? -2.646 -2.374 -15.889 1.00 94.31 83 TYR A N 1
ATOM 674 C CA . TYR A 1 83 ? -3.246 -3.028 -14.722 1.00 94.31 83 TYR A CA 1
ATOM 675 C C . TYR A 1 83 ? -2.574 -2.616 -13.411 1.00 94.31 83 TYR A C 1
ATOM 677 O O . TYR A 1 83 ? -3.264 -2.377 -12.421 1.00 94.31 83 TYR A O 1
ATOM 685 N N . ILE A 1 84 ? -1.245 -2.502 -13.405 1.00 96.75 84 ILE A N 1
ATOM 686 C CA . ILE A 1 84 ? -0.460 -2.092 -12.233 1.00 96.75 84 ILE A CA 1
ATOM 687 C C . ILE A 1 84 ? -0.819 -0.658 -11.812 1.00 96.75 84 ILE A C 1
ATOM 689 O O . ILE A 1 84 ? -0.968 -0.375 -10.624 1.00 96.75 84 ILE A O 1
ATOM 693 N N . LEU A 1 85 ? -1.045 0.236 -12.777 1.00 96.06 85 LEU A N 1
ATOM 694 C CA . LEU A 1 85 ? -1.401 1.633 -12.540 1.00 96.06 85 LEU A CA 1
ATOM 695 C C . LEU A 1 85 ? -2.674 1.788 -11.696 1.00 96.06 85 LEU A C 1
ATOM 697 O O . LEU A 1 85 ? -2.762 2.708 -10.885 1.00 96.06 85 LEU A O 1
ATOM 701 N N . GLN A 1 86 ? -3.628 0.861 -11.813 1.00 94.44 86 GLN A N 1
ATOM 702 C CA . GLN A 1 86 ? -4.858 0.890 -11.015 1.00 94.44 86 GLN A CA 1
ATOM 703 C C . GLN A 1 86 ? -4.577 0.801 -9.509 1.00 94.44 86 GLN A C 1
ATOM 705 O O . GLN A 1 86 ? -5.328 1.368 -8.721 1.00 94.44 86 GLN A O 1
ATOM 710 N N . MET A 1 87 ? -3.502 0.124 -9.090 1.00 95.69 87 MET A N 1
ATOM 711 C CA . MET A 1 87 ? -3.104 0.058 -7.679 1.00 95.69 87 MET A CA 1
ATOM 712 C C . MET A 1 87 ? -2.564 1.401 -7.166 1.00 95.69 87 MET A C 1
ATOM 714 O O . MET A 1 87 ? -2.721 1.714 -5.988 1.00 95.69 87 MET A O 1
ATOM 718 N N . PHE A 1 88 ? -1.931 2.189 -8.032 1.00 96.69 88 PHE A N 1
ATOM 719 C CA . PHE A 1 88 ? -1.382 3.498 -7.680 1.00 96.69 88 PHE A CA 1
ATOM 720 C C . PHE A 1 88 ? -2.444 4.606 -7.747 1.00 96.69 88 PHE A C 1
ATOM 722 O O . PHE A 1 88 ? -2.439 5.533 -6.946 1.00 96.69 88 PHE A O 1
ATOM 729 N N . ASP A 1 89 ? -3.437 4.465 -8.619 1.00 96.25 89 ASP A N 1
ATOM 730 C CA . ASP A 1 89 ? -4.521 5.439 -8.800 1.00 96.25 89 ASP A CA 1
ATOM 731 C C . ASP A 1 89 ? -5.690 5.258 -7.809 1.00 96.25 89 ASP A C 1
ATOM 733 O O . ASP A 1 89 ? -6.857 5.431 -8.149 1.00 96.25 89 ASP A O 1
ATOM 737 N N . GLN A 1 90 ? -5.398 4.846 -6.573 1.00 95.81 90 GLN A N 1
ATOM 738 C CA . GLN A 1 90 ? -6.418 4.617 -5.547 1.00 95.81 90 GLN A CA 1
ATOM 739 C C . GLN A 1 90 ? -6.797 5.920 -4.837 1.00 95.81 90 GLN A C 1
ATOM 741 O O . GLN A 1 90 ? -5.920 6.658 -4.393 1.00 95.81 90 GLN A O 1
ATOM 746 N N . ASP A 1 91 ? -8.095 6.138 -4.598 1.00 94.25 91 ASP A N 1
ATOM 747 C CA . ASP A 1 91 ? -8.620 7.352 -3.942 1.00 94.25 91 ASP A CA 1
ATOM 748 C C . ASP A 1 91 ? -7.921 7.690 -2.615 1.00 94.25 91 ASP A C 1
ATOM 750 O O . ASP A 1 91 ? -7.723 8.854 -2.279 1.00 94.25 91 ASP A O 1
ATOM 754 N N . TRP A 1 92 ? -7.534 6.679 -1.831 1.00 94.81 92 TRP A N 1
ATOM 755 C CA . TRP A 1 92 ? -6.887 6.896 -0.534 1.00 94.81 92 TRP A CA 1
ATOM 756 C C . TRP A 1 92 ? -5.416 7.329 -0.632 1.00 94.81 92 TRP A C 1
ATOM 758 O O . TRP A 1 92 ? -4.853 7.780 0.369 1.00 94.81 92 TRP A O 1
ATOM 768 N N . LEU A 1 93 ? -4.807 7.173 -1.811 1.00 96.06 93 LEU A N 1
ATOM 769 C CA . LEU A 1 93 ? -3.469 7.657 -2.149 1.00 96.06 93 LEU A CA 1
ATOM 770 C C . LEU A 1 93 ? -3.530 9.029 -2.830 1.00 96.06 93 LEU A C 1
ATOM 772 O O . LEU A 1 93 ? -2.659 9.863 -2.606 1.00 96.06 93 LEU A O 1
ATOM 776 N N . THR A 1 94 ? -4.559 9.270 -3.645 1.00 96.31 94 THR A N 1
ATOM 777 C CA . THR A 1 94 ? -4.666 10.463 -4.498 1.00 96.31 94 THR A CA 1
ATOM 778 C C . THR A 1 94 ? -5.508 11.588 -3.897 1.00 96.31 94 THR A C 1
ATOM 780 O O . THR A 1 94 ? -5.475 12.713 -4.393 1.00 96.31 94 THR A O 1
ATOM 783 N N . ASN A 1 95 ? -6.243 11.334 -2.812 1.00 92.94 95 ASN A N 1
ATOM 784 C CA . ASN A 1 95 ? -7.048 12.345 -2.136 1.00 92.94 95 ASN A CA 1
ATOM 785 C C . ASN A 1 95 ? -6.555 12.607 -0.702 1.00 92.94 95 ASN A C 1
ATOM 787 O O . ASN A 1 95 ? -6.248 11.695 0.061 1.00 92.94 95 ASN A O 1
ATOM 791 N N . SER A 1 96 ? -6.515 13.887 -0.321 1.00 92.38 96 SER A N 1
ATOM 792 C CA . SER A 1 96 ? -6.198 14.350 1.037 1.00 92.38 96 SER A CA 1
ATOM 793 C C . SER A 1 96 ? -7.361 14.206 2.032 1.00 92.38 96 SER A C 1
ATOM 795 O O . SER A 1 96 ? -7.1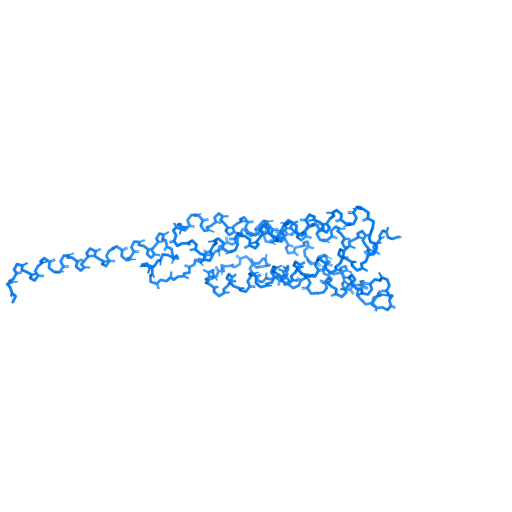93 14.455 3.229 1.00 92.38 96 SER A O 1
ATOM 797 N N . ASP A 1 97 ? -8.543 13.822 1.547 1.00 93.19 97 ASP A N 1
ATOM 798 C CA . ASP A 1 97 ? -9.727 13.580 2.361 1.00 93.19 97 ASP A CA 1
ATOM 799 C C . ASP A 1 97 ? -9.543 12.401 3.322 1.00 93.19 97 ASP A C 1
ATOM 801 O O . ASP A 1 97 ? -8.754 11.477 3.123 1.00 93.19 97 ASP A O 1
ATOM 805 N N . SER A 1 98 ? -10.315 12.423 4.408 1.00 92.94 98 SER A N 1
ATOM 806 C CA . SER A 1 98 ? -10.262 11.364 5.406 1.00 92.94 98 SER A CA 1
ATOM 807 C C . SER A 1 98 ? -10.819 10.050 4.854 1.00 92.94 98 SER A C 1
ATOM 809 O O . SER A 1 98 ? -11.958 10.008 4.384 1.00 92.94 98 SER A O 1
ATOM 811 N N . VAL A 1 99 ? -10.077 8.959 5.021 1.00 94.44 99 VAL A N 1
ATOM 812 C CA . VAL A 1 99 ? -10.452 7.632 4.521 1.00 94.44 99 VAL A CA 1
ATOM 813 C C . VAL A 1 99 ? -10.856 6.731 5.676 1.00 94.44 99 VAL A C 1
ATOM 815 O O . VAL A 1 99 ? -10.173 6.631 6.701 1.00 94.44 99 VAL A O 1
ATOM 818 N N . LYS A 1 100 ? -11.986 6.042 5.515 1.00 95.31 100 LYS A N 1
ATOM 819 C CA . LYS A 1 100 ? -12.432 5.027 6.465 1.00 95.31 100 LYS A CA 1
ATOM 820 C C . LYS A 1 100 ? -11.719 3.707 6.177 1.00 95.31 100 LYS A C 1
ATOM 822 O O . LYS A 1 100 ? -12.017 3.028 5.204 1.00 95.31 100 LYS A O 1
ATOM 827 N N . VAL A 1 101 ? -10.836 3.321 7.085 1.00 94.75 101 VAL A N 1
ATOM 828 C CA . VAL A 1 101 ? -10.118 2.047 7.078 1.00 94.75 101 VAL A CA 1
ATOM 829 C C . VAL A 1 101 ? -10.922 1.035 7.886 1.00 94.75 101 VAL A C 1
ATOM 831 O O . VAL A 1 101 ? -11.003 1.115 9.116 1.00 94.75 101 VAL A O 1
ATOM 834 N N . ASP A 1 102 ? -11.537 0.078 7.203 1.00 94.12 102 ASP A N 1
ATOM 835 C CA . ASP A 1 102 ? -12.166 -1.093 7.808 1.00 94.12 102 ASP A CA 1
ATOM 836 C C . ASP A 1 102 ? -11.686 -2.390 7.138 1.00 94.12 102 ASP A C 1
ATOM 838 O O . ASP A 1 102 ? -10.744 -2.393 6.348 1.00 94.12 102 ASP A O 1
ATOM 842 N N . ARG A 1 103 ? -12.284 -3.528 7.503 1.00 92.44 103 ARG A N 1
ATOM 843 C CA . ARG A 1 103 ? -11.862 -4.830 6.969 1.00 92.44 103 ARG A CA 1
ATOM 844 C C . ARG A 1 103 ? -12.081 -4.965 5.466 1.00 92.44 103 ARG A C 1
ATOM 846 O O . ARG A 1 103 ? -11.305 -5.677 4.838 1.00 92.44 103 ARG A O 1
ATOM 853 N N . ASN A 1 104 ? -13.107 -4.321 4.913 1.00 95.69 104 ASN A N 1
ATOM 854 C CA . ASN A 1 104 ? -13.370 -4.389 3.479 1.00 95.69 104 ASN A CA 1
ATOM 855 C C . ASN A 1 104 ? -12.304 -3.592 2.739 1.00 95.69 104 ASN A C 1
ATOM 857 O O . ASN A 1 104 ? -11.645 -4.162 1.879 1.00 95.69 104 ASN A O 1
ATOM 861 N N . PHE A 1 105 ? -12.028 -2.365 3.198 1.00 96.25 105 PHE A N 1
ATOM 862 C CA . PHE A 1 105 ? -10.917 -1.561 2.687 1.00 96.25 105 PHE A CA 1
ATOM 863 C C . PHE A 1 105 ? -9.603 -2.357 2.690 1.00 96.25 105 PHE A C 1
ATOM 865 O O . PHE A 1 105 ? -8.962 -2.503 1.657 1.00 96.25 105 PHE A O 1
ATOM 872 N N . LEU A 1 106 ? -9.219 -2.953 3.826 1.00 96.44 106 LEU A N 1
ATOM 873 C CA . LEU A 1 106 ? -7.977 -3.732 3.905 1.00 96.44 106 LEU A CA 1
ATOM 874 C C . LEU A 1 106 ? -7.990 -4.974 3.000 1.00 96.44 106 LEU A C 1
ATOM 876 O O . LEU A 1 106 ? -6.931 -5.414 2.568 1.00 96.44 106 LEU A O 1
ATOM 880 N N . SER A 1 107 ? -9.151 -5.581 2.751 1.00 97.31 107 SER A N 1
ATOM 881 C CA . SER A 1 107 ? -9.264 -6.749 1.861 1.00 97.31 107 SER A CA 1
ATOM 882 C C . SER A 1 107 ? -9.127 -6.348 0.395 1.00 97.31 107 SER A C 1
ATOM 884 O O . SER A 1 107 ? -8.457 -7.041 -0.363 1.00 97.31 107 SER A O 1
ATOM 886 N N . GLU A 1 108 ? -9.714 -5.214 0.017 1.00 97.06 108 GLU A N 1
ATOM 887 C CA . GLU A 1 108 ? -9.571 -4.615 -1.311 1.00 97.06 108 GLU A CA 1
ATOM 888 C C . GLU A 1 108 ? -8.110 -4.243 -1.582 1.00 97.06 108 GLU A C 1
ATOM 890 O O . GLU A 1 108 ? -7.563 -4.626 -2.613 1.00 97.06 108 GLU A O 1
ATOM 895 N N . GLN A 1 109 ? -7.440 -3.595 -0.622 1.00 97.50 109 GLN A N 1
ATOM 896 C CA . GLN A 1 109 ? -6.022 -3.257 -0.768 1.00 97.50 109 GLN A CA 1
ATOM 897 C C . GLN A 1 109 ? -5.138 -4.507 -0.860 1.00 97.50 109 GLN A C 1
ATOM 899 O O . GLN A 1 109 ? -4.244 -4.555 -1.700 1.00 97.50 109 GLN A O 1
ATOM 904 N N . LEU A 1 110 ? -5.405 -5.548 -0.059 1.00 98.00 110 LEU A N 1
ATOM 905 C CA . LEU A 1 110 ? -4.664 -6.811 -0.153 1.00 98.00 110 LEU A CA 1
ATOM 906 C C . LEU A 1 110 ? -4.804 -7.447 -1.542 1.00 98.00 110 LEU A C 1
ATOM 908 O O . LEU A 1 110 ? -3.815 -7.897 -2.113 1.00 98.00 110 LEU A O 1
ATOM 912 N N . PHE A 1 111 ? -6.019 -7.456 -2.091 1.00 97.56 111 PHE A N 1
ATOM 913 C CA . PHE A 1 111 ? -6.287 -7.991 -3.423 1.00 97.56 111 PHE A CA 1
ATOM 914 C C . PHE A 1 111 ? -5.532 -7.224 -4.518 1.00 97.56 111 PHE A C 1
ATOM 916 O O . PHE A 1 111 ? -4.930 -7.842 -5.395 1.00 97.56 111 PHE A O 1
ATOM 923 N N . LEU A 1 112 ? -5.516 -5.889 -4.454 1.00 96.94 112 LEU A N 1
ATOM 924 C CA . LEU A 1 112 ? -4.792 -5.055 -5.419 1.00 96.94 112 LEU A CA 1
ATOM 925 C C . LEU A 1 112 ? -3.278 -5.286 -5.377 1.00 96.94 112 LEU A C 1
ATOM 927 O O . LEU A 1 112 ? -2.657 -5.430 -6.432 1.00 96.94 112 LEU A O 1
ATOM 931 N N . VAL A 1 113 ? -2.697 -5.369 -4.176 1.00 98.06 113 VAL A N 1
ATOM 932 C CA . VAL A 1 113 ? -1.263 -5.647 -3.997 1.00 98.06 113 VAL A CA 1
ATOM 933 C C . VAL A 1 113 ? -0.912 -7.033 -4.542 1.00 98.06 113 VAL A C 1
ATOM 935 O O . VAL A 1 113 ? 0.047 -7.165 -5.296 1.00 98.06 113 VAL A O 1
ATOM 938 N N . GLN A 1 114 ? -1.724 -8.053 -4.246 1.00 98.12 114 GLN A N 1
ATOM 939 C CA . GLN A 1 114 ? -1.506 -9.418 -4.739 1.00 98.12 114 GLN A CA 1
ATOM 940 C C . GLN A 1 114 ? -1.580 -9.514 -6.266 1.00 98.12 114 GLN A C 1
ATOM 942 O O . GLN A 1 114 ? -0.722 -10.144 -6.879 1.00 98.12 114 GLN A O 1
ATOM 947 N N . ASN A 1 115 ? -2.555 -8.856 -6.895 1.00 97.25 115 ASN A N 1
ATOM 948 C CA . ASN A 1 115 ? -2.643 -8.837 -8.357 1.00 97.25 115 ASN A CA 1
ATOM 949 C C . ASN A 1 115 ? -1.455 -8.099 -8.982 1.00 97.25 115 ASN A C 1
ATOM 951 O O . ASN A 1 115 ? -0.892 -8.553 -9.974 1.00 97.25 115 ASN A O 1
ATOM 955 N N . THR A 1 116 ? -1.050 -6.974 -8.391 1.00 97.81 116 THR A N 1
ATOM 956 C CA . THR A 1 116 ? 0.098 -6.194 -8.873 1.00 97.81 116 THR A CA 1
ATOM 957 C C . THR A 1 116 ? 1.396 -6.980 -8.757 1.00 97.81 116 THR A C 1
ATOM 959 O O . THR A 1 116 ? 2.181 -7.013 -9.705 1.00 97.81 116 THR A O 1
ATOM 962 N N . ARG A 1 117 ? 1.588 -7.694 -7.644 1.00 98.06 117 ARG A N 1
ATOM 963 C CA . ARG A 1 117 ? 2.684 -8.650 -7.471 1.00 98.06 117 ARG A CA 1
ATOM 964 C C . ARG A 1 117 ? 2.706 -9.677 -8.603 1.00 98.06 117 ARG A C 1
ATOM 966 O O . ARG A 1 117 ? 3.767 -9.932 -9.169 1.00 98.06 117 ARG A O 1
ATOM 973 N N . ASP A 1 118 ? 1.556 -10.251 -8.941 1.00 97.81 118 ASP A N 1
ATOM 974 C CA . ASP A 1 118 ? 1.468 -11.263 -9.992 1.00 97.81 118 ASP A CA 1
ATOM 975 C C . ASP A 1 118 ? 1.830 -10.676 -11.372 1.00 97.81 118 ASP A C 1
ATOM 977 O O . ASP A 1 118 ? 2.577 -11.307 -12.120 1.00 97.81 118 ASP A O 1
ATOM 981 N N . TYR A 1 119 ? 1.426 -9.437 -11.682 1.00 97.25 119 TYR A N 1
ATOM 982 C CA . TYR A 1 119 ? 1.855 -8.749 -12.909 1.00 97.25 119 TYR A CA 1
ATOM 983 C C . TYR A 1 119 ? 3.357 -8.436 -12.936 1.00 97.25 119 TYR A C 1
ATOM 985 O O . TYR A 1 119 ? 3.994 -8.604 -13.976 1.00 97.25 119 TYR A O 1
ATOM 993 N N . ILE A 1 120 ? 3.950 -8.040 -11.806 1.00 96.88 120 ILE A N 1
ATOM 994 C CA . ILE A 1 120 ? 5.403 -7.831 -11.691 1.00 96.88 120 ILE A CA 1
ATOM 995 C C . ILE A 1 120 ? 6.161 -9.144 -11.935 1.00 96.88 120 ILE A C 1
ATOM 997 O O . ILE A 1 120 ? 7.168 -9.155 -12.642 1.00 96.88 120 ILE A O 1
ATOM 1001 N N . ILE A 1 121 ? 5.668 -10.267 -11.402 1.00 97.00 121 ILE A N 1
ATOM 1002 C CA . ILE A 1 121 ? 6.244 -11.597 -11.655 1.00 97.00 121 ILE A CA 1
ATOM 1003 C C . ILE A 1 121 ? 6.148 -11.956 -13.140 1.00 97.00 121 ILE A C 1
ATOM 1005 O O . ILE A 1 121 ? 7.108 -12.474 -13.709 1.00 97.00 121 ILE A O 1
ATOM 1009 N N . GLU A 1 122 ? 5.013 -11.688 -13.785 1.00 94.62 122 GLU A N 1
ATOM 1010 C CA . GLU A 1 122 ? 4.872 -11.946 -15.219 1.00 94.62 122 GLU A CA 1
ATOM 1011 C C . GLU A 1 122 ? 5.874 -11.141 -16.049 1.00 94.62 122 GLU A C 1
ATOM 1013 O O . GLU A 1 122 ? 6.479 -11.713 -16.957 1.00 94.62 122 GLU A O 1
ATOM 1018 N N . LEU A 1 123 ? 6.094 -9.869 -15.705 1.00 94.62 123 LEU A N 1
ATOM 1019 C CA . LEU A 1 123 ? 7.114 -9.033 -16.337 1.00 94.62 123 LEU A CA 1
ATOM 1020 C C . LEU A 1 123 ? 8.516 -9.626 -16.138 1.00 94.62 123 LEU A C 1
ATOM 1022 O O . LEU A 1 123 ? 9.240 -9.804 -17.111 1.00 94.62 123 LEU A O 1
ATOM 1026 N N . LEU A 1 124 ? 8.875 -10.016 -14.911 1.00 93.75 124 LEU A N 1
ATOM 1027 C CA . LEU A 1 124 ? 10.180 -10.621 -14.606 1.00 93.75 124 LEU A CA 1
ATOM 1028 C C . LEU A 1 124 ? 10.461 -11.922 -15.374 1.00 93.75 124 LEU A C 1
ATOM 1030 O O . LEU A 1 124 ? 11.618 -12.226 -15.656 1.00 93.75 124 LEU A O 1
ATOM 1034 N N . VAL A 1 125 ? 9.427 -12.722 -15.645 1.00 91.25 125 VAL A N 1
ATOM 1035 C CA . VAL A 1 125 ? 9.579 -14.070 -16.216 1.00 91.25 125 VAL A CA 1
ATOM 1036 C C . VAL A 1 125 ? 9.496 -14.081 -17.740 1.00 91.25 125 VAL A C 1
ATOM 1038 O O . VAL A 1 125 ? 10.119 -14.937 -18.369 1.00 91.25 125 VAL A O 1
ATOM 1041 N N . ARG A 1 126 ? 8.673 -13.213 -18.337 1.00 85.81 126 ARG A N 1
ATOM 1042 C CA . ARG A 1 126 ? 8.307 -13.321 -19.760 1.00 85.81 126 ARG A CA 1
ATOM 1043 C C . ARG A 1 126 ? 9.093 -12.404 -20.685 1.00 85.81 126 ARG A C 1
ATOM 1045 O O . ARG A 1 126 ? 9.148 -12.702 -21.872 1.00 85.81 126 ARG A O 1
ATOM 1052 N N . GLU A 1 127 ? 9.696 -11.351 -20.152 1.00 82.56 127 GLU A N 1
ATOM 1053 C CA . GLU A 1 127 ? 10.455 -10.372 -20.926 1.00 82.56 127 GLU A CA 1
ATOM 1054 C C . GLU A 1 127 ? 11.953 -10.503 -20.659 1.00 82.56 127 GLU A C 1
ATOM 1056 O O . GLU A 1 127 ? 12.386 -10.774 -19.533 1.00 82.56 127 GLU A O 1
ATOM 1061 N N . ASP A 1 128 ? 12.764 -10.286 -21.694 1.00 87.06 128 ASP A N 1
ATOM 1062 C CA . ASP A 1 128 ? 14.223 -10.318 -21.569 1.00 87.06 128 ASP A CA 1
ATOM 1063 C C . ASP A 1 128 ? 14.780 -8.933 -21.223 1.00 87.06 128 ASP A C 1
ATOM 1065 O O . ASP A 1 128 ? 15.445 -8.265 -22.012 1.00 87.06 128 ASP A O 1
ATOM 1069 N N . TYR A 1 129 ? 14.452 -8.484 -20.014 1.00 91.25 129 TYR A N 1
ATOM 1070 C CA . TYR A 1 129 ? 14.947 -7.229 -19.464 1.00 91.25 129 TYR A CA 1
ATOM 1071 C C . TYR A 1 129 ? 16.444 -7.285 -19.132 1.00 91.25 129 TYR A C 1
ATOM 1073 O O . TYR A 1 129 ? 16.983 -8.336 -18.759 1.00 91.25 129 TYR A O 1
ATOM 1081 N N . THR A 1 130 ? 17.102 -6.128 -19.180 1.00 93.19 130 THR A N 1
ATOM 1082 C CA . THR A 1 130 ? 18.469 -5.950 -18.678 1.00 93.19 130 THR A CA 1
ATOM 1083 C C . THR A 1 130 ? 18.539 -6.193 -17.167 1.00 93.19 130 THR A C 1
ATOM 1085 O O . THR A 1 130 ? 17.525 -6.174 -16.465 1.00 93.19 130 THR A O 1
ATOM 1088 N N . GLU A 1 131 ? 19.744 -6.414 -16.637 1.00 92.75 131 GLU A N 1
ATOM 1089 C CA . GLU A 1 131 ? 19.942 -6.605 -15.191 1.00 92.75 131 GLU A CA 1
ATOM 1090 C C . GLU A 1 131 ? 19.443 -5.402 -14.375 1.00 92.75 131 GLU A C 1
ATOM 1092 O O . GLU A 1 131 ? 18.794 -5.588 -13.347 1.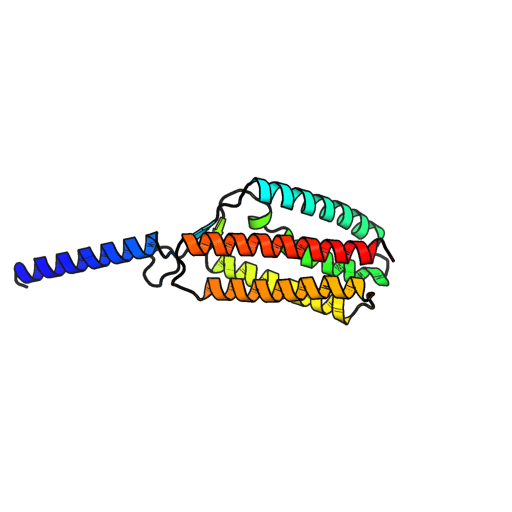00 92.75 131 GLU A O 1
ATOM 1097 N N . ASP A 1 132 ? 19.650 -4.179 -14.873 1.00 92.12 132 ASP A N 1
ATOM 1098 C CA . ASP A 1 132 ? 19.191 -2.955 -14.209 1.00 92.12 132 ASP A CA 1
ATOM 1099 C C . ASP A 1 132 ? 17.654 -2.887 -14.171 1.00 92.12 132 ASP A C 1
ATOM 1101 O O . ASP A 1 132 ? 17.059 -2.655 -13.118 1.00 92.12 132 ASP A O 1
ATOM 1105 N N . GLN A 1 133 ? 16.979 -3.182 -15.287 1.00 94.38 133 GLN A N 1
ATOM 1106 C CA . GLN A 1 133 ? 15.512 -3.251 -15.350 1.00 94.38 133 GLN A CA 1
ATOM 1107 C C . GLN A 1 133 ? 14.956 -4.338 -14.406 1.00 94.38 133 GLN A C 1
ATOM 1109 O O . GLN A 1 133 ? 14.013 -4.092 -13.645 1.00 94.38 133 GLN A O 1
ATOM 1114 N N . LYS A 1 134 ? 15.577 -5.528 -14.392 1.00 95.19 134 LYS A N 1
ATOM 1115 C CA . LYS A 1 134 ? 15.220 -6.631 -13.481 1.00 95.19 134 LYS A CA 1
ATOM 1116 C C . LYS A 1 134 ? 15.428 -6.259 -12.016 1.00 95.19 134 LYS A C 1
ATOM 1118 O O . LYS A 1 134 ? 14.642 -6.692 -11.168 1.00 95.19 134 LYS A O 1
ATOM 1123 N N . GLN A 1 135 ? 16.437 -5.449 -11.699 1.00 96.12 135 GLN A N 1
ATOM 1124 C CA . GLN A 1 135 ? 16.679 -4.976 -10.339 1.00 96.12 135 GLN A CA 1
ATOM 1125 C C . GLN A 1 135 ? 15.513 -4.116 -9.832 1.00 96.12 135 GLN A C 1
ATOM 1127 O O . GLN A 1 135 ? 15.021 -4.363 -8.730 1.00 96.12 135 GLN A O 1
ATOM 1132 N N . TYR A 1 136 ? 15.019 -3.163 -10.627 1.00 97.31 136 TYR A N 1
ATOM 1133 C CA . TYR A 1 136 ? 13.876 -2.330 -10.230 1.00 97.31 136 TYR A CA 1
ATOM 1134 C C . TYR A 1 136 ? 12.584 -3.138 -10.060 1.00 97.31 136 TYR A C 1
ATOM 1136 O O . TYR A 1 136 ? 11.869 -2.944 -9.073 1.00 97.31 136 TYR A O 1
ATOM 1144 N N . LEU A 1 137 ? 12.315 -4.099 -10.952 1.00 96.81 137 LEU A N 1
ATOM 1145 C CA . LEU A 1 137 ? 11.193 -5.029 -10.781 1.00 96.81 137 LEU A CA 1
ATOM 1146 C C . LEU A 1 137 ? 11.338 -5.890 -9.523 1.00 96.81 137 LEU A C 1
ATOM 1148 O O . LEU A 1 137 ? 10.357 -6.103 -8.817 1.00 96.81 137 LEU A O 1
ATOM 1152 N N . SER A 1 138 ? 12.549 -6.358 -9.213 1.00 97.25 138 SER A N 1
ATOM 1153 C CA . SER A 1 138 ? 12.810 -7.162 -8.012 1.00 97.25 138 SER A CA 1
ATOM 1154 C C . SER A 1 138 ? 12.573 -6.355 -6.735 1.00 97.25 138 SER A C 1
ATOM 1156 O O . SER A 1 138 ? 11.901 -6.832 -5.824 1.00 97.25 138 SER A O 1
ATOM 1158 N N . ILE A 1 139 ? 13.036 -5.102 -6.690 1.00 97.31 139 ILE A N 1
ATOM 1159 C CA . ILE A 1 139 ? 12.768 -4.188 -5.569 1.00 97.31 139 ILE A CA 1
ATOM 1160 C C . ILE A 1 139 ? 11.260 -3.922 -5.444 1.00 97.31 139 ILE A C 1
ATOM 1162 O O . ILE A 1 139 ? 10.713 -3.933 -4.338 1.00 97.31 139 ILE A O 1
ATOM 1166 N N . SER A 1 140 ? 10.567 -3.712 -6.568 1.00 97.00 140 SER A N 1
ATOM 1167 C CA . SER A 1 140 ? 9.114 -3.531 -6.567 1.00 97.00 140 SER A CA 1
ATOM 1168 C C . SER A 1 140 ? 8.388 -4.785 -6.054 1.00 97.00 140 SER A C 1
ATOM 1170 O O . SER A 1 140 ? 7.484 -4.676 -5.224 1.00 97.00 140 SER A O 1
ATOM 1172 N N . LEU A 1 141 ? 8.833 -5.982 -6.448 1.00 97.94 141 LEU A N 1
ATOM 1173 C CA . LEU A 1 141 ? 8.295 -7.258 -5.974 1.00 97.94 141 LEU A CA 1
ATOM 1174 C C . LEU A 1 141 ? 8.485 -7.445 -4.461 1.00 97.94 141 LEU A C 1
ATOM 1176 O O . LEU A 1 141 ? 7.541 -7.806 -3.758 1.00 97.94 141 LEU A O 1
ATOM 1180 N N . GLU A 1 142 ? 9.682 -7.173 -3.941 1.00 97.62 142 GLU A N 1
ATOM 1181 C CA . GLU A 1 142 ? 9.958 -7.224 -2.499 1.00 97.62 142 GLU A CA 1
ATOM 1182 C C . GLU A 1 142 ? 9.067 -6.249 -1.723 1.00 97.62 142 GLU A C 1
ATOM 1184 O O . GLU A 1 142 ? 8.514 -6.585 -0.672 1.00 97.62 142 GLU A O 1
ATOM 1189 N N . SER A 1 143 ? 8.875 -5.050 -2.271 1.00 96.50 143 SER A N 1
ATOM 1190 C CA . SER A 1 143 ? 7.990 -4.048 -1.693 1.00 96.50 143 SER A CA 1
ATOM 1191 C C . SER A 1 143 ? 6.518 -4.484 -1.710 1.00 96.50 143 SER A C 1
ATOM 1193 O O . SER A 1 143 ? 5.830 -4.247 -0.715 1.00 96.50 143 SER A O 1
ATOM 1195 N N . MET A 1 144 ? 6.042 -5.173 -2.755 1.00 97.25 144 MET A N 1
ATOM 1196 C CA . MET A 1 144 ? 4.702 -5.776 -2.769 1.00 97.25 144 MET A CA 1
ATOM 1197 C C . MET A 1 144 ? 4.539 -6.806 -1.652 1.00 97.25 144 MET A C 1
ATOM 1199 O O . MET A 1 144 ? 3.596 -6.715 -0.869 1.00 97.25 144 MET A O 1
ATOM 1203 N N . LEU A 1 145 ? 5.486 -7.737 -1.513 1.00 97.88 145 LEU A N 1
ATOM 1204 C CA . LEU A 1 145 ? 5.449 -8.759 -0.460 1.00 97.88 145 LEU A CA 1
ATOM 1205 C C . LEU A 1 145 ? 5.425 -8.138 0.943 1.00 97.88 145 LEU A C 1
ATOM 1207 O O . LEU A 1 145 ? 4.676 -8.586 1.814 1.00 97.88 145 LEU A O 1
ATOM 1211 N N . PHE A 1 146 ? 6.204 -7.075 1.152 1.00 96.56 146 PHE A N 1
ATOM 1212 C CA . PHE A 1 146 ? 6.175 -6.319 2.399 1.00 96.56 146 PHE A CA 1
ATOM 1213 C C . PHE A 1 146 ? 4.809 -5.659 2.643 1.00 96.56 146 PHE A C 1
ATOM 1215 O O . PHE A 1 146 ? 4.284 -5.734 3.753 1.00 96.56 146 PHE A O 1
ATOM 1222 N N . LEU A 1 147 ? 4.206 -5.027 1.630 1.00 97.81 147 LEU A N 1
ATOM 1223 C CA . LEU A 1 147 ? 2.874 -4.424 1.752 1.00 97.81 147 LEU A CA 1
ATOM 1224 C C . LEU A 1 147 ? 1.801 -5.472 2.075 1.00 97.81 147 LEU A C 1
ATOM 1226 O O . LEU A 1 147 ? 0.965 -5.222 2.944 1.00 97.81 147 LEU A O 1
ATOM 1230 N N . GLU A 1 148 ? 1.849 -6.651 1.450 1.00 97.75 148 GLU A N 1
ATOM 1231 C CA . GLU A 1 148 ? 0.934 -7.756 1.762 1.00 97.75 148 GLU A CA 1
ATOM 1232 C C . GLU A 1 148 ? 1.023 -8.164 3.231 1.00 97.75 148 GLU A C 1
ATOM 1234 O O . GLU A 1 148 ? -0.004 -8.227 3.910 1.00 97.75 148 GLU A O 1
ATOM 1239 N N . GLU A 1 149 ? 2.238 -8.390 3.741 1.00 96.62 149 GLU A N 1
ATOM 1240 C CA . GLU A 1 149 ? 2.461 -8.741 5.147 1.00 96.62 149 GLU A CA 1
ATOM 1241 C C . GLU A 1 149 ? 1.855 -7.678 6.074 1.00 96.62 149 GLU A C 1
ATOM 1243 O O . GLU A 1 149 ? 1.094 -7.998 6.988 1.00 96.62 149 GLU A O 1
ATOM 1248 N N . ARG A 1 150 ? 2.110 -6.392 5.796 1.00 95.06 150 ARG A N 1
ATOM 1249 C CA . ARG A 1 150 ? 1.605 -5.284 6.622 1.00 95.06 150 ARG A CA 1
ATOM 1250 C C . ARG A 1 150 ? 0.084 -5.175 6.595 1.00 95.06 150 ARG A C 1
ATOM 1252 O O . ARG A 1 150 ? -0.521 -4.877 7.627 1.00 95.06 150 ARG A O 1
ATOM 1259 N N . ILE A 1 151 ? -0.546 -5.411 5.446 1.00 96.56 151 ILE A N 1
ATOM 1260 C CA . ILE A 1 151 ? -2.008 -5.402 5.330 1.00 96.56 151 ILE A CA 1
ATOM 1261 C C . ILE A 1 151 ? -2.608 -6.604 6.075 1.00 96.56 151 ILE A C 1
ATOM 1263 O O . ILE A 1 151 ? -3.592 -6.441 6.801 1.00 96.56 151 ILE A O 1
ATOM 1267 N N . ILE A 1 152 ? -2.007 -7.791 5.957 1.00 94.94 152 ILE A N 1
ATOM 1268 C CA . ILE A 1 152 ? -2.433 -9.001 6.678 1.00 94.94 152 ILE A CA 1
ATOM 1269 C C . ILE A 1 152 ? -2.312 -8.805 8.195 1.00 94.94 152 ILE A C 1
ATOM 1271 O O . ILE A 1 152 ? -3.239 -9.156 8.934 1.00 94.94 152 ILE A O 1
ATOM 1275 N N . ASP A 1 153 ? -1.218 -8.205 8.664 1.00 91.00 153 ASP A N 1
ATOM 1276 C CA . ASP A 1 153 ? -1.024 -7.855 10.073 1.00 91.00 153 ASP A CA 1
ATOM 1277 C C . ASP A 1 153 ? -2.151 -6.931 10.563 1.00 91.00 153 ASP A C 1
ATOM 1279 O O . ASP A 1 153 ? -2.811 -7.224 11.564 1.00 91.00 153 ASP A O 1
ATOM 1283 N N . LEU A 1 154 ? -2.459 -5.872 9.804 1.00 91.62 154 LEU A N 1
ATOM 1284 C CA . LEU A 1 154 ? -3.541 -4.931 10.114 1.00 91.62 154 LEU A CA 1
ATOM 1285 C C . LEU A 1 154 ? -4.932 -5.582 10.154 1.00 91.62 154 LEU A C 1
ATOM 1287 O O . LEU A 1 154 ? -5.785 -5.167 10.943 1.00 91.62 154 LEU A O 1
ATOM 1291 N N . GLN A 1 155 ? -5.191 -6.592 9.320 1.00 89.88 155 GLN A N 1
ATOM 1292 C CA . GLN A 1 155 ? -6.467 -7.317 9.325 1.00 89.88 155 GLN A CA 1
ATOM 1293 C C . GLN A 1 155 ? -6.638 -8.206 10.567 1.00 89.88 155 GLN A C 1
ATOM 1295 O O . GLN A 1 155 ? -7.766 -8.399 11.060 1.00 89.88 155 GLN A O 1
ATOM 1300 N N . ASN A 1 156 ? -5.533 -8.775 11.050 1.00 87.50 156 ASN A N 1
ATOM 1301 C CA . ASN A 1 156 ? -5.535 -9.824 12.064 1.00 87.50 156 ASN A CA 1
ATOM 1302 C C . ASN A 1 156 ? -5.292 -9.303 13.482 1.00 87.50 156 ASN A C 1
ATOM 1304 O O . ASN A 1 156 ? -5.870 -9.851 14.430 1.00 87.50 156 ASN A O 1
ATOM 1308 N N . ASP A 1 157 ? -4.506 -8.239 13.643 1.00 84.88 157 ASP A N 1
ATOM 1309 C CA . ASP A 1 157 ? -4.212 -7.666 14.949 1.00 84.88 157 ASP A CA 1
ATOM 1310 C C . ASP A 1 157 ? -5.389 -6.820 15.472 1.00 84.88 157 ASP A C 1
ATOM 1312 O O . ASP A 1 157 ? -5.803 -5.799 14.923 1.00 84.88 157 ASP A O 1
ATOM 1316 N N . LYS A 1 158 ? -5.947 -7.267 16.598 1.00 86.56 158 LYS A N 1
ATOM 1317 C CA . LYS A 1 158 ? -7.092 -6.640 17.279 1.00 86.56 158 LYS A CA 1
ATOM 1318 C C . LYS A 1 158 ? -6.665 -5.664 18.377 1.00 86.56 158 LYS A C 1
ATOM 1320 O O . LYS A 1 158 ? -7.521 -5.146 19.099 1.00 86.56 158 LYS A O 1
ATOM 1325 N N . THR A 1 159 ? -5.363 -5.477 18.559 1.00 88.06 159 THR A N 1
ATOM 1326 C CA . THR A 1 159 ? -4.751 -4.769 19.686 1.00 88.06 159 THR A CA 1
ATOM 1327 C C . THR A 1 159 ? -4.093 -3.458 19.286 1.00 88.06 159 THR A C 1
ATOM 1329 O O . THR A 1 159 ? -3.697 -2.697 20.165 1.00 88.06 159 THR A O 1
ATOM 1332 N N . HIS A 1 160 ? -4.051 -3.133 17.994 1.00 91.38 160 HIS A N 1
ATOM 1333 C CA . HIS A 1 160 ? -3.583 -1.830 17.550 1.00 91.38 160 HIS A CA 1
ATOM 1334 C C . HIS A 1 160 ? -4.448 -0.706 18.114 1.00 91.38 160 HIS A C 1
ATOM 1336 O O . HIS A 1 160 ? -5.674 -0.654 17.938 1.00 91.38 160 HIS A O 1
ATOM 1342 N N . SER A 1 161 ? -3.782 0.224 18.790 1.00 91.62 161 SER A N 1
ATOM 1343 C CA . SER A 1 161 ? -4.398 1.474 19.193 1.00 91.62 161 SER A CA 1
ATOM 1344 C C . SER A 1 161 ? -4.583 2.391 17.983 1.00 91.62 161 SER A C 1
ATOM 1346 O O . SER A 1 161 ? -3.938 2.231 16.947 1.00 91.62 161 SER A O 1
ATOM 1348 N N . ARG A 1 162 ? -5.395 3.443 18.119 1.00 91.31 162 ARG A N 1
ATOM 1349 C CA . ARG A 1 162 ? -5.481 4.499 17.088 1.00 91.31 162 ARG A CA 1
ATOM 1350 C C . ARG A 1 162 ? -4.125 5.110 16.723 1.00 91.31 162 ARG A C 1
ATOM 1352 O O . ARG A 1 162 ? -3.939 5.534 15.585 1.00 91.31 162 ARG A O 1
ATOM 1359 N N . LYS A 1 163 ? -3.198 5.194 17.684 1.00 91.81 163 LYS A N 1
ATOM 1360 C CA . LYS A 1 163 ? -1.848 5.712 17.441 1.00 91.81 163 LYS A CA 1
ATOM 1361 C C . LYS A 1 163 ? -1.063 4.759 16.543 1.00 91.81 163 LYS A C 1
ATOM 1363 O O . LYS A 1 163 ? -0.423 5.231 15.608 1.00 91.81 163 LYS A O 1
ATOM 1368 N N . ASP A 1 164 ? -1.150 3.460 16.815 1.00 93.12 164 ASP A N 1
ATOM 1369 C CA . ASP A 1 164 ? -0.471 2.425 16.033 1.00 93.12 164 ASP A CA 1
ATOM 1370 C C . ASP A 1 164 ? -1.037 2.390 14.615 1.00 93.12 164 ASP A C 1
ATOM 1372 O O . ASP A 1 164 ? -0.280 2.463 13.656 1.00 93.12 164 ASP A O 1
ATOM 1376 N N . LEU A 1 165 ? -2.365 2.428 14.476 1.00 93.69 165 LEU A N 1
ATOM 1377 C CA . LEU A 1 165 ? -3.034 2.461 13.172 1.00 93.69 165 LEU A CA 1
ATOM 1378 C C . LEU A 1 165 ? -2.653 3.683 12.341 1.00 93.69 165 LEU A C 1
ATOM 1380 O O . LEU A 1 165 ? -2.447 3.554 11.141 1.00 93.69 165 LEU A O 1
ATOM 1384 N N . ARG A 1 166 ? -2.497 4.856 12.963 1.00 93.19 166 ARG A N 1
ATOM 1385 C CA . ARG A 1 166 ? -2.002 6.046 12.261 1.00 93.19 166 ARG A CA 1
ATOM 1386 C C . ARG A 1 166 ? -0.605 5.822 11.685 1.00 93.19 166 ARG A C 1
ATOM 1388 O O . ARG A 1 166 ? -0.347 6.218 10.556 1.00 93.19 166 ARG A O 1
ATOM 1395 N N . ILE A 1 167 ? 0.288 5.221 12.471 1.00 93.00 167 ILE A N 1
ATOM 1396 C CA . ILE A 1 167 ? 1.664 4.943 12.044 1.00 93.00 167 ILE A CA 1
ATOM 1397 C C . ILE A 1 167 ? 1.665 3.887 10.938 1.00 93.00 167 ILE A C 1
ATOM 1399 O O . ILE A 1 167 ? 2.288 4.094 9.907 1.00 93.00 167 ILE A O 1
ATOM 1403 N N . LEU A 1 168 ? 0.933 2.789 11.124 1.00 93.94 168 LEU A N 1
ATOM 1404 C CA . LEU A 1 168 ? 0.859 1.697 10.156 1.00 93.94 168 LEU A CA 1
ATOM 1405 C C . LEU A 1 168 ? 0.252 2.151 8.825 1.00 93.94 168 LEU A C 1
ATOM 1407 O O . LEU A 1 168 ? 0.800 1.824 7.781 1.00 93.94 168 LEU A O 1
ATOM 1411 N N . MET A 1 169 ? -0.810 2.961 8.848 1.00 94.56 169 MET A N 1
ATOM 1412 C CA . MET A 1 169 ? -1.380 3.540 7.626 1.00 94.56 169 MET A CA 1
ATOM 1413 C C . MET A 1 169 ? -0.424 4.521 6.942 1.00 94.56 169 MET A C 1
ATOM 1415 O O . MET A 1 169 ? -0.316 4.503 5.721 1.00 94.56 169 MET A O 1
ATOM 1419 N N . GLY A 1 170 ? 0.306 5.340 7.707 1.00 94.00 170 GLY A N 1
ATOM 1420 C CA . GLY A 1 170 ? 1.354 6.197 7.146 1.00 94.00 170 GLY A CA 1
ATOM 1421 C C . GLY A 1 170 ? 2.481 5.387 6.497 1.00 94.00 170 GLY A C 1
ATOM 1422 O O . GLY A 1 170 ? 2.921 5.711 5.400 1.00 94.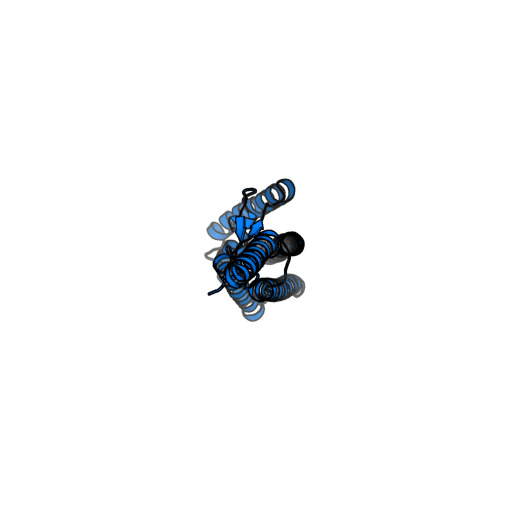00 170 GLY A O 1
ATOM 1423 N N . ASN A 1 171 ? 2.901 4.291 7.131 1.00 93.94 171 ASN A N 1
ATOM 1424 C CA . ASN A 1 171 ? 3.904 3.384 6.577 1.00 93.94 171 ASN A CA 1
ATOM 1425 C C . ASN A 1 171 ? 3.400 2.675 5.314 1.00 93.94 171 ASN A C 1
ATOM 1427 O O . ASN A 1 171 ? 4.176 2.514 4.377 1.00 93.94 171 ASN A O 1
ATOM 1431 N N . LEU A 1 172 ? 2.122 2.276 5.273 1.00 95.69 172 LEU A N 1
ATOM 1432 C CA . LEU A 1 172 ? 1.508 1.745 4.056 1.00 95.69 172 LEU A CA 1
ATOM 1433 C C . LEU A 1 172 ? 1.566 2.784 2.942 1.00 95.69 172 LEU A C 1
ATOM 1435 O O . LEU A 1 172 ? 2.114 2.485 1.892 1.00 95.69 172 LEU A O 1
ATOM 1439 N N . TYR A 1 173 ? 1.090 4.006 3.187 1.00 95.62 173 TYR A N 1
ATOM 1440 C CA . TYR A 1 173 ? 1.134 5.083 2.196 1.00 95.62 173 TYR A CA 1
ATOM 1441 C C . TYR A 1 173 ? 2.547 5.261 1.616 1.00 95.62 173 TYR A C 1
ATOM 1443 O O . TYR A 1 173 ? 2.739 5.254 0.402 1.00 95.62 173 TYR A O 1
ATOM 1451 N N . VAL A 1 174 ? 3.556 5.369 2.489 1.00 94.69 174 VAL A N 1
AT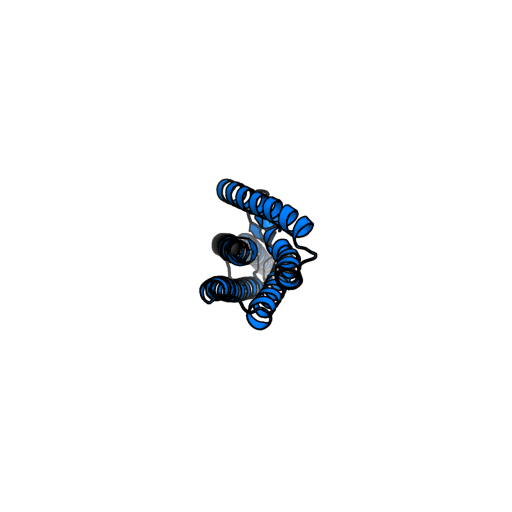OM 1452 C CA . VAL A 1 174 ? 4.961 5.505 2.073 1.00 94.69 174 VAL A CA 1
ATOM 1453 C C . VAL A 1 174 ? 5.435 4.283 1.287 1.00 94.69 174 VAL A C 1
ATOM 1455 O O . VAL A 1 174 ? 6.160 4.440 0.312 1.00 94.69 174 VAL A O 1
ATOM 1458 N N . GLY A 1 175 ? 5.016 3.076 1.669 1.00 95.94 175 GLY A N 1
ATOM 1459 C CA . GLY A 1 175 ? 5.335 1.853 0.937 1.00 95.94 175 GLY A CA 1
ATOM 1460 C C . GLY A 1 175 ? 4.740 1.830 -0.475 1.00 95.94 175 GLY A C 1
ATOM 1461 O O . GLY A 1 175 ? 5.458 1.506 -1.414 1.00 95.94 175 GLY A O 1
ATOM 1462 N N . PHE A 1 176 ? 3.478 2.237 -0.648 1.00 97.31 176 PHE A N 1
ATOM 1463 C CA . PHE A 1 176 ? 2.849 2.366 -1.971 1.00 97.31 176 PHE A CA 1
ATOM 1464 C C . PHE A 1 176 ? 3.550 3.428 -2.829 1.00 97.31 176 PHE A C 1
ATOM 1466 O O . PHE A 1 176 ? 3.891 3.164 -3.979 1.00 97.31 176 PHE A O 1
ATOM 1473 N N . SER A 1 177 ? 3.827 4.605 -2.261 1.00 96.12 177 SER A N 1
ATOM 1474 C CA . SER A 1 177 ? 4.525 5.688 -2.966 1.00 96.12 177 SER A CA 1
ATOM 1475 C C . SER A 1 177 ? 5.962 5.312 -3.346 1.00 96.12 177 SER A C 1
ATOM 1477 O O . SER A 1 177 ? 6.394 5.579 -4.466 1.00 96.12 177 SER A O 1
ATOM 1479 N N . GLY A 1 178 ? 6.697 4.651 -2.449 1.00 96.06 178 GLY A N 1
ATOM 1480 C CA . GLY A 1 178 ? 8.043 4.159 -2.734 1.00 96.06 178 GLY A CA 1
ATOM 1481 C C . GLY A 1 178 ? 8.045 3.069 -3.803 1.00 96.06 178 GLY A C 1
ATOM 1482 O O . GLY A 1 178 ? 8.913 3.066 -4.673 1.00 96.06 178 GLY A O 1
ATOM 1483 N N . ASN A 1 179 ? 7.049 2.179 -3.784 1.00 97.31 179 ASN A N 1
ATOM 1484 C CA . ASN A 1 179 ? 6.895 1.167 -4.821 1.00 97.31 179 ASN A CA 1
ATOM 1485 C C . ASN A 1 179 ? 6.629 1.784 -6.198 1.00 97.31 179 ASN A C 1
ATOM 1487 O O . ASN A 1 179 ? 7.274 1.391 -7.170 1.00 97.31 179 ASN A O 1
ATOM 1491 N N . PHE A 1 180 ? 5.731 2.772 -6.255 1.00 98.12 180 PHE A N 1
ATOM 1492 C CA . PHE A 1 180 ? 5.417 3.504 -7.477 1.00 98.12 180 PHE A CA 1
ATOM 1493 C C . PHE A 1 180 ? 6.678 4.082 -8.121 1.00 98.12 180 PHE A C 1
ATOM 1495 O O . PHE A 1 180 ? 6.919 3.835 -9.294 1.00 98.12 180 PHE A O 1
ATOM 1502 N N . MET A 1 181 ? 7.538 4.739 -7.340 1.00 96.50 181 MET A N 1
ATOM 1503 C CA . MET A 1 181 ? 8.798 5.305 -7.838 1.00 96.50 181 MET A CA 1
ATOM 1504 C C . MET A 1 181 ? 9.734 4.248 -8.450 1.00 96.50 181 MET A C 1
ATOM 1506 O O . MET A 1 181 ? 10.376 4.490 -9.475 1.00 96.50 181 MET A O 1
ATOM 1510 N N . MET A 1 182 ? 9.828 3.063 -7.836 1.00 97.00 182 MET A N 1
ATOM 1511 C CA . MET A 1 182 ? 10.645 1.967 -8.376 1.00 97.00 182 MET A CA 1
ATOM 1512 C C . MET A 1 182 ? 10.053 1.421 -9.676 1.00 97.00 182 MET A C 1
ATOM 1514 O O . MET A 1 182 ? 10.790 1.153 -10.624 1.00 97.00 182 MET A O 1
ATOM 1518 N N . PHE A 1 183 ? 8.728 1.287 -9.731 1.00 97.44 183 PHE A N 1
ATOM 1519 C CA . PHE A 1 183 ? 8.030 0.812 -10.918 1.00 97.44 183 PHE A CA 1
ATOM 1520 C C . PHE A 1 183 ? 8.088 1.822 -12.075 1.00 97.44 183 PHE A C 1
ATOM 1522 O O . PHE A 1 183 ? 8.377 1.435 -13.203 1.00 97.44 183 PHE A O 1
ATOM 1529 N N . GLU A 1 184 ? 7.893 3.111 -11.797 1.00 97.06 184 GLU A N 1
ATOM 1530 C CA . GLU A 1 184 ? 8.068 4.204 -12.759 1.00 97.06 184 GLU A CA 1
ATOM 1531 C C . GLU A 1 184 ? 9.476 4.176 -13.363 1.00 97.06 184 GLU A C 1
ATOM 1533 O O . GLU A 1 184 ? 9.635 4.240 -14.581 1.00 97.06 184 GLU A O 1
ATOM 1538 N N . THR A 1 185 ? 10.505 4.018 -12.523 1.00 96.31 185 THR A N 1
ATOM 1539 C CA . THR A 1 185 ? 11.892 3.938 -12.999 1.00 96.31 185 THR A CA 1
ATOM 1540 C C . THR A 1 185 ? 12.093 2.735 -13.920 1.00 96.31 185 THR A C 1
ATOM 1542 O O . THR A 1 185 ? 12.653 2.883 -15.005 1.00 96.31 185 THR A O 1
ATOM 1545 N N . PHE A 1 186 ? 11.589 1.558 -13.535 1.00 96.00 186 PHE A N 1
ATOM 1546 C CA . PHE A 1 186 ? 11.597 0.373 -14.396 1.00 96.00 186 PHE A CA 1
ATOM 1547 C C . PHE A 1 186 ? 10.925 0.641 -15.751 1.00 96.00 186 PHE A C 1
ATOM 1549 O O . PHE A 1 186 ? 11.489 0.305 -16.795 1.00 96.00 186 PHE A O 1
ATOM 1556 N N . TYR A 1 187 ? 9.732 1.236 -15.738 1.00 95.12 187 TYR A N 1
ATOM 1557 C CA . TYR A 1 187 ? 8.959 1.492 -16.947 1.00 95.12 187 TYR A CA 1
ATOM 1558 C C . TYR A 1 187 ? 9.719 2.425 -17.894 1.00 95.12 187 TYR A C 1
ATOM 1560 O O . TYR A 1 187 ? 9.901 2.098 -19.067 1.00 95.12 187 TYR A O 1
ATOM 1568 N N . ASN A 1 188 ? 10.259 3.526 -17.367 1.00 93.50 188 ASN A N 1
ATOM 1569 C CA . ASN A 1 188 ? 11.022 4.494 -18.153 1.00 93.50 188 ASN A CA 1
ATOM 1570 C C . ASN A 1 188 ? 12.257 3.855 -18.806 1.00 93.50 188 ASN A C 1
ATOM 1572 O O . ASN A 1 188 ? 12.489 4.056 -19.997 1.00 93.50 188 ASN A O 1
ATOM 1576 N N . LEU A 1 189 ? 13.001 3.023 -18.067 1.00 92.00 189 LEU A N 1
ATOM 1577 C CA . LEU A 1 189 ? 14.142 2.278 -18.615 1.00 92.00 189 LEU A CA 1
ATOM 1578 C C . LEU A 1 189 ? 13.729 1.261 -19.684 1.00 92.00 189 LEU A C 1
ATOM 1580 O O . LEU A 1 189 ? 14.517 0.932 -20.565 1.00 92.00 189 LEU A O 1
ATOM 1584 N N . SER A 1 190 ? 12.517 0.718 -19.589 1.00 90.31 190 SER A N 1
ATOM 1585 C CA . SER A 1 190 ? 12.024 -0.320 -20.501 1.00 90.31 190 SER A CA 1
ATOM 1586 C C . SER A 1 190 ? 11.494 0.244 -21.814 1.00 90.31 190 SER A C 1
ATOM 1588 O O . SER A 1 190 ? 11.585 -0.428 -22.840 1.00 90.31 190 SER A O 1
ATOM 1590 N N . ILE A 1 191 ? 10.955 1.464 -21.785 1.00 87.62 191 ILE A N 1
ATOM 1591 C CA . ILE A 1 191 ? 10.297 2.088 -22.937 1.00 87.62 191 ILE A CA 1
ATOM 1592 C C . ILE A 1 191 ? 11.171 3.154 -23.605 1.00 87.62 191 ILE A C 1
ATOM 1594 O O . ILE A 1 191 ? 11.178 3.251 -24.831 1.00 87.62 191 ILE A O 1
ATOM 1598 N N . HIS A 1 192 ? 11.931 3.940 -22.838 1.00 80.25 192 HIS A N 1
ATOM 1599 C CA . HIS A 1 192 ? 12.636 5.117 -23.362 1.00 80.25 192 HIS A CA 1
ATOM 1600 C C . HIS A 1 192 ? 14.152 4.943 -23.514 1.00 80.25 192 HIS A C 1
ATOM 1602 O O . HIS A 1 192 ? 14.776 5.746 -24.207 1.00 80.25 192 HIS A O 1
ATOM 1608 N N . GLU A 1 193 ? 14.745 3.918 -22.895 1.00 71.75 193 GLU A N 1
ATOM 1609 C CA . GLU A 1 193 ? 16.199 3.677 -22.910 1.00 71.75 193 GLU A CA 1
ATOM 1610 C C . GLU A 1 193 ? 16.606 2.351 -23.588 1.00 71.75 193 GLU A C 1
ATOM 1612 O O . GLU A 1 193 ? 17.720 1.870 -23.376 1.00 71.75 193 GLU A O 1
ATOM 1617 N N . LYS A 1 194 ? 15.722 1.768 -24.413 1.00 57.94 194 LYS A N 1
ATOM 1618 C CA . LYS A 1 194 ? 16.032 0.597 -25.257 1.00 57.94 194 LYS A CA 1
ATOM 1619 C C . LYS A 1 194 ? 17.099 0.892 -26.319 1.00 57.94 194 LYS A C 1
ATOM 1621 O O . LYS A 1 194 ? 17.026 1.957 -26.974 1.00 57.94 194 LYS A O 1
#

Organism: NCBI:txid485577

pLDDT: mean 91.64, std 8.0, range [57.94, 98.12]

Foldseek 3Di:
DDPVVVVVVVVVVVVLVVVLVVCLQWQVLAPSHPHNKAKAADDPVQLVVLLVVLVVLVVVLVVCCVVPCPPPQCVLVSVLCVLLSVLSPDCVSNDRDIDIDHLVNLVVNLVSLVVNLVSLVCCLPPHPDDPLLNVLSVVLNVLSVVLNVLSVCVNPDRGDTSVNVNVSVVVSSVSSSVSVVSSSVSSCCSRPVD

Radius of gyration: 22.73 Å; chains: 1; bounding box: 54×32×79 Å